Protein AF-A0A4Q7DKS9-F1 (afdb_monomer_lite)

Organism: NCBI:txid1696036

Sequence (204 aa):
MAIPAKQLPSCLEKRWSCYEFANQVLRLNLGAKAIEEWDRLWQITLQFLPDSHWAPEIIPYHYFLIANFLEKTALPYKFWSRLDIYNARVGDILIYQGIDYEPDPSKRPSTAAPESHIAFIDSILESNGQKIVLQVIDASSRVKGRCFDPSNKSNVPKKPGTVAYSFLTLNFLEKIGEQTIWKARFEQQYTKYLTVQVLRVTQF

Structure (mmCIF, N/CA/C/O backbone):
data_AF-A0A4Q7DKS9-F1
#
_entry.id   AF-A0A4Q7DKS9-F1
#
loop_
_atom_site.group_PDB
_atom_site.id
_atom_site.type_symbol
_atom_site.label_atom_id
_atom_site.label_alt_id
_atom_site.label_comp_id
_atom_site.label_asym_id
_atom_site.label_entity_id
_atom_site.label_seq_id
_atom_site.pdbx_PDB_ins_code
_atom_site.Cartn_x
_atom_site.Cartn_y
_atom_site.Cartn_z
_atom_site.occupancy
_atom_site.B_iso_or_equiv
_atom_site.auth_seq_id
_atom_site.auth_comp_id
_atom_site.auth_asym_id
_atom_site.auth_atom_id
_atom_site.pdbx_PDB_model_num
ATOM 1 N N . MET A 1 1 ? 0.003 -51.771 -18.263 1.00 34.97 1 MET A N 1
ATOM 2 C CA . MET A 1 1 ? 0.552 -50.819 -19.253 1.00 34.97 1 MET A CA 1
ATOM 3 C C . MET A 1 1 ? 0.317 -49.418 -18.719 1.00 34.97 1 MET A C 1
ATOM 5 O O . MET A 1 1 ? -0.832 -49.069 -18.483 1.00 34.97 1 MET A O 1
ATOM 9 N N . ALA A 1 2 ? 1.383 -48.679 -18.414 1.00 29.88 2 ALA A N 1
ATOM 10 C CA . ALA A 1 2 ? 1.287 -47.322 -17.886 1.00 29.88 2 ALA A CA 1
ATOM 11 C C . ALA A 1 2 ? 1.054 -46.336 -19.039 1.00 29.88 2 ALA A C 1
ATOM 13 O O . ALA A 1 2 ? 1.746 -46.395 -20.053 1.00 29.88 2 ALA A O 1
ATOM 14 N N . ILE A 1 3 ? 0.066 -45.456 -18.888 1.00 28.98 3 ILE A N 1
ATOM 15 C CA . ILE A 1 3 ? -0.187 -44.354 -19.822 1.00 28.98 3 ILE A CA 1
ATOM 16 C C . ILE A 1 3 ? 1.029 -43.414 -19.754 1.00 28.98 3 ILE A C 1
ATOM 18 O O . ILE A 1 3 ? 1.414 -43.036 -18.644 1.00 28.98 3 ILE A O 1
ATOM 22 N N . PRO A 1 4 ? 1.656 -43.033 -20.882 1.00 36.03 4 PRO A N 1
ATOM 23 C CA . PRO A 1 4 ? 2.798 -42.134 -20.843 1.00 36.03 4 PRO A CA 1
ATOM 24 C C . PRO A 1 4 ? 2.343 -40.778 -20.308 1.00 36.03 4 PRO A C 1
ATOM 26 O O . PRO A 1 4 ? 1.335 -40.222 -20.756 1.00 36.03 4 PRO A O 1
ATOM 29 N N . ALA A 1 5 ? 3.092 -40.250 -19.339 1.00 35.94 5 ALA A N 1
ATOM 30 C CA . ALA A 1 5 ? 2.932 -38.884 -18.880 1.00 35.94 5 ALA A CA 1
ATOM 31 C C . ALA A 1 5 ? 3.063 -37.967 -20.100 1.00 35.94 5 ALA A C 1
ATOM 33 O O . ALA A 1 5 ? 4.151 -37.813 -20.656 1.00 35.94 5 ALA A O 1
ATOM 34 N N . LYS A 1 6 ? 1.941 -37.392 -20.549 1.00 39.72 6 LYS A N 1
ATOM 35 C CA . LYS A 1 6 ? 1.960 -36.293 -21.510 1.00 39.72 6 LYS A CA 1
ATOM 36 C C . LYS A 1 6 ? 2.853 -35.217 -20.904 1.00 39.72 6 LYS A C 1
ATOM 38 O O . LYS A 1 6 ? 2.483 -34.617 -19.895 1.00 39.72 6 LYS A O 1
ATOM 43 N N . GLN A 1 7 ? 4.031 -35.018 -21.493 1.00 39.84 7 GLN A N 1
ATOM 44 C CA . GLN A 1 7 ? 4.853 -33.845 -21.240 1.00 39.84 7 GLN A CA 1
ATOM 45 C C . GLN A 1 7 ? 3.975 -32.633 -21.540 1.00 39.84 7 GLN A C 1
ATOM 47 O O . GLN A 1 7 ? 3.634 -32.359 -22.691 1.00 39.84 7 GLN A O 1
ATOM 52 N N . LEU A 1 8 ? 3.516 -31.977 -20.476 1.00 31.06 8 LEU A N 1
ATOM 53 C CA . LEU A 1 8 ? 2.840 -30.697 -20.581 1.00 31.06 8 LEU A CA 1
ATOM 54 C C . LEU A 1 8 ? 3.835 -29.704 -21.196 1.00 31.06 8 LEU A C 1
ATOM 56 O O . LEU A 1 8 ? 5.012 -29.733 -20.824 1.00 31.06 8 LEU A O 1
ATOM 60 N N . PRO A 1 9 ? 3.393 -28.857 -22.140 1.00 29.91 9 PRO A N 1
ATOM 61 C CA . PRO A 1 9 ? 4.273 -27.895 -22.773 1.00 29.91 9 PRO A CA 1
ATOM 62 C C . PRO A 1 9 ? 4.922 -27.017 -21.707 1.00 29.91 9 PRO A C 1
ATOM 64 O O . PRO A 1 9 ? 4.272 -26.599 -20.749 1.00 29.91 9 PRO A O 1
ATOM 67 N N . SER A 1 10 ? 6.207 -26.735 -21.902 1.00 38.47 10 SER A N 1
ATOM 68 C CA . SER A 1 10 ? 7.022 -25.824 -21.106 1.00 38.47 10 SER A CA 1
ATOM 69 C C . SER A 1 10 ? 6.577 -24.370 -21.297 1.00 38.47 10 SER A C 1
ATOM 71 O O . SER A 1 10 ? 7.382 -23.506 -21.653 1.00 38.47 10 SER A O 1
ATOM 73 N N . CYS A 1 11 ? 5.297 -24.069 -21.057 1.00 34.66 11 CYS A N 1
ATOM 74 C CA . CYS A 1 11 ? 4.888 -22.735 -20.650 1.00 34.66 11 CYS A CA 1
ATOM 75 C C . CYS A 1 11 ? 5.506 -22.515 -19.268 1.00 34.66 11 CYS A C 1
ATOM 77 O O . CYS A 1 11 ? 4.904 -22.765 -18.227 1.00 34.66 11 CYS A O 1
ATOM 79 N N . LEU A 1 12 ? 6.793 -22.180 -19.317 1.00 35.19 12 LEU A N 1
ATOM 80 C CA . LEU A 1 12 ? 7.647 -21.795 -18.221 1.00 35.19 12 LEU A CA 1
ATOM 81 C C . LEU A 1 12 ? 6.814 -21.014 -17.216 1.00 35.19 12 LEU A C 1
ATOM 83 O O . LEU A 1 12 ? 6.299 -19.938 -17.522 1.00 35.19 12 LEU A O 1
ATOM 87 N N . GLU A 1 13 ? 6.682 -21.611 -16.036 1.00 38.06 13 GLU A N 1
ATOM 88 C CA . GLU A 1 13 ? 6.296 -20.966 -14.796 1.00 38.06 13 GLU A CA 1
ATOM 89 C C . GLU A 1 13 ? 7.199 -19.741 -14.608 1.00 38.06 13 GLU A C 1
ATOM 91 O O . GLU A 1 13 ? 8.228 -19.796 -13.931 1.00 38.06 13 GLU A O 1
ATOM 96 N N . LYS A 1 14 ? 6.863 -18.614 -15.241 1.00 38.38 14 LYS A N 1
ATOM 97 C CA . LYS A 1 14 ? 7.438 -17.332 -14.863 1.00 38.38 14 LYS A CA 1
ATOM 98 C C . LYS A 1 14 ? 6.913 -17.079 -13.458 1.00 38.38 14 LYS A C 1
ATOM 100 O O . LYS A 1 14 ? 5.789 -16.629 -13.274 1.00 38.38 14 LYS A O 1
ATOM 105 N N . ARG A 1 15 ? 7.715 -17.443 -12.459 1.00 43.09 15 ARG A N 1
ATOM 106 C CA . ARG A 1 15 ? 7.514 -17.018 -11.078 1.00 43.09 15 ARG A CA 1
ATOM 107 C C . ARG A 1 15 ? 7.670 -15.510 -11.080 1.00 43.09 15 ARG A C 1
ATOM 109 O O . ARG A 1 15 ? 8.791 -15.018 -11.107 1.00 43.09 15 ARG A O 1
ATOM 116 N N . TRP A 1 16 ? 6.552 -14.802 -11.138 1.00 40.31 16 TRP A N 1
ATOM 117 C CA . TRP A 1 16 ? 6.570 -13.355 -11.027 1.00 40.31 16 TRP A CA 1
ATOM 118 C C . TRP A 1 16 ? 7.046 -13.015 -9.622 1.00 40.31 16 TRP A C 1
ATOM 120 O O . TRP A 1 16 ? 6.542 -13.548 -8.628 1.00 40.31 16 TRP A O 1
ATOM 130 N N . SER A 1 17 ? 8.042 -12.144 -9.538 1.00 50.34 17 SER A N 1
ATOM 131 C CA . SER A 1 17 ? 8.269 -11.389 -8.317 1.00 50.34 17 SER A CA 1
ATOM 132 C C . SER A 1 17 ? 6.985 -10.627 -7.986 1.00 50.34 17 SER A C 1
ATOM 134 O O . SER A 1 17 ? 6.192 -10.280 -8.864 1.00 50.34 17 SER A O 1
ATOM 136 N N . CYS A 1 18 ? 6.737 -10.358 -6.712 1.00 53.25 18 CYS A N 1
ATOM 137 C CA . CYS A 1 18 ? 5.468 -9.745 -6.348 1.00 53.25 18 CYS A CA 1
ATOM 138 C C . CYS A 1 18 ? 5.316 -8.293 -6.846 1.00 53.25 18 CYS A C 1
ATOM 140 O O . CYS A 1 18 ? 4.203 -7.784 -6.937 1.00 53.25 18 CYS A O 1
ATOM 142 N N . TYR A 1 19 ? 6.416 -7.664 -7.268 1.00 57.53 19 TYR A N 1
ATOM 143 C CA . TYR A 1 19 ? 6.390 -6.435 -8.058 1.00 57.53 19 TYR A CA 1
ATOM 144 C C . TYR A 1 19 ? 5.911 -6.631 -9.468 1.00 57.53 19 TYR A C 1
ATOM 1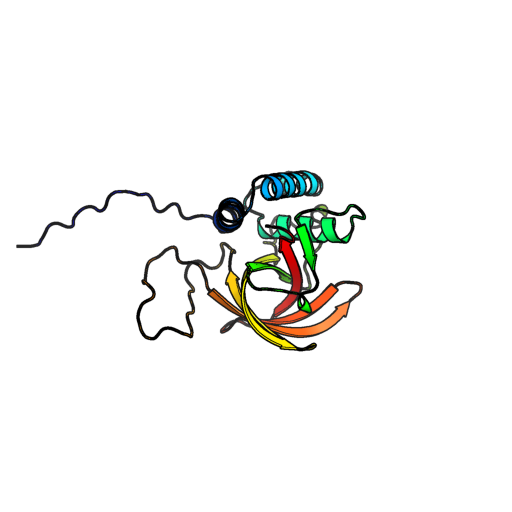46 O O . TYR A 1 19 ? 5.074 -5.862 -9.922 1.00 57.53 19 TYR A O 1
ATOM 154 N N . GLU A 1 20 ? 6.438 -7.635 -10.166 1.00 57.41 20 GLU A N 1
ATOM 155 C CA . GLU A 1 20 ? 5.940 -7.959 -11.493 1.00 57.41 20 GLU A CA 1
ATOM 156 C C . GLU A 1 20 ? 4.448 -8.260 -11.395 1.00 57.41 20 GLU A C 1
ATOM 158 O O . GLU A 1 20 ? 3.692 -7.757 -12.209 1.00 57.41 20 GLU A O 1
ATOM 163 N N . PHE A 1 21 ? 3.992 -8.942 -10.340 1.00 62.56 21 PHE A N 1
ATOM 164 C CA . PHE A 1 21 ? 2.564 -9.101 -10.081 1.00 62.56 21 PHE A CA 1
ATOM 165 C C . PHE A 1 21 ? 1.836 -7.763 -9.875 1.00 62.56 21 PHE A C 1
ATOM 167 O O . PHE A 1 21 ? 0.901 -7.479 -10.616 1.00 62.56 21 PHE A O 1
ATOM 174 N N . ALA A 1 22 ? 2.266 -6.917 -8.934 1.00 66.50 22 ALA A N 1
ATOM 175 C CA . ALA A 1 22 ? 1.600 -5.641 -8.664 1.00 66.50 22 ALA A CA 1
ATOM 176 C C . ALA A 1 22 ? 1.590 -4.703 -9.885 1.00 66.50 22 ALA A C 1
ATOM 178 O O . ALA A 1 22 ? 0.551 -4.166 -10.249 1.00 66.50 22 ALA A O 1
ATOM 179 N N . ASN A 1 23 ? 2.722 -4.560 -10.572 1.00 67.44 23 ASN A N 1
ATOM 180 C CA . ASN A 1 23 ? 2.858 -3.734 -11.769 1.00 67.44 23 ASN A CA 1
ATOM 181 C C . ASN A 1 23 ? 2.046 -4.300 -12.947 1.00 67.44 23 ASN A C 1
ATOM 183 O O . ASN A 1 23 ? 1.444 -3.534 -13.691 1.00 67.44 23 ASN A O 1
ATOM 187 N N . GLN A 1 24 ? 1.966 -5.626 -13.107 1.00 66.38 24 GLN A N 1
ATOM 188 C CA . GLN A 1 24 ? 1.088 -6.237 -14.112 1.00 66.38 24 GLN A CA 1
ATOM 189 C C . GLN A 1 24 ? -0.386 -6.014 -13.776 1.00 66.38 24 GLN A C 1
ATOM 191 O O . GLN A 1 24 ? -1.146 -5.634 -14.660 1.00 66.38 24 GLN A O 1
ATOM 196 N N . VAL A 1 25 ? -0.792 -6.175 -12.512 1.00 68.19 25 VAL A N 1
ATOM 197 C CA . VAL A 1 25 ? -2.160 -5.858 -12.071 1.00 68.19 25 VAL A CA 1
ATOM 198 C C . VAL A 1 25 ? -2.494 -4.405 -12.402 1.00 68.19 25 VAL A C 1
ATOM 200 O O . VAL A 1 25 ? -3.539 -4.151 -12.992 1.00 68.19 25 VAL A O 1
ATOM 203 N N . LEU A 1 26 ? -1.601 -3.457 -12.118 1.00 71.12 26 LEU A N 1
ATOM 204 C CA . LEU A 1 26 ? -1.816 -2.058 -12.488 1.00 71.12 26 LEU A CA 1
ATOM 205 C C . LEU A 1 26 ? -1.902 -1.874 -14.009 1.00 71.12 26 LEU A C 1
ATOM 207 O O . LEU A 1 26 ? -2.869 -1.309 -14.507 1.00 71.12 26 LEU A O 1
ATOM 211 N N . ARG A 1 27 ? -0.951 -2.402 -14.780 1.00 69.69 27 ARG A N 1
ATOM 212 C CA . ARG A 1 27 ? -0.920 -2.227 -16.243 1.00 69.69 27 ARG A CA 1
ATOM 213 C C . ARG A 1 27 ? -2.091 -2.882 -16.975 1.00 69.69 27 ARG A C 1
ATOM 215 O O . ARG A 1 27 ? -2.467 -2.396 -18.035 1.00 69.69 27 ARG A O 1
ATOM 222 N N . LEU A 1 28 ? -2.664 -3.956 -16.433 1.00 70.25 28 LEU A N 1
ATOM 223 C CA . LEU A 1 28 ? -3.834 -4.626 -17.008 1.00 70.25 28 LEU A CA 1
ATOM 224 C C . LEU A 1 28 ? -5.148 -3.893 -16.716 1.00 70.25 28 LEU A C 1
ATOM 226 O O . LEU A 1 28 ? -6.089 -4.021 -17.494 1.00 70.25 28 LEU A O 1
ATOM 230 N N . ASN A 1 29 ? -5.223 -3.157 -15.605 1.00 67.94 29 ASN A N 1
ATOM 231 C CA . ASN A 1 29 ? -6.468 -2.544 -15.132 1.00 67.94 29 ASN A CA 1
ATOM 232 C C . ASN A 1 29 ? -6.535 -1.026 -15.352 1.00 67.94 29 ASN A C 1
ATOM 234 O O . ASN A 1 29 ? -7.587 -0.429 -15.131 1.00 67.94 29 ASN A O 1
ATOM 238 N N . LEU A 1 30 ? -5.438 -0.389 -15.769 1.00 78.06 30 LEU A N 1
ATOM 239 C CA . LEU A 1 30 ? -5.351 1.062 -15.915 1.00 78.06 30 LEU A CA 1
ATOM 240 C C . LEU A 1 30 ? -5.349 1.519 -17.371 1.00 78.06 30 LEU A C 1
ATOM 242 O O . LEU A 1 30 ? -4.708 0.927 -18.237 1.00 78.06 30 LEU A O 1
ATOM 246 N N . GLY A 1 31 ? -6.016 2.647 -17.625 1.00 81.81 31 GLY A N 1
ATOM 247 C CA . GLY A 1 31 ? -5.900 3.361 -18.893 1.00 81.81 31 GLY A CA 1
ATOM 248 C C . GLY A 1 31 ? -4.497 3.945 -19.099 1.00 81.81 31 GLY A C 1
ATOM 249 O O . GLY A 1 31 ? -3.787 4.259 -18.141 1.00 81.81 31 GLY A O 1
ATOM 250 N N . ALA A 1 32 ? -4.111 4.159 -20.362 1.00 86.31 32 ALA A N 1
ATOM 251 C CA . ALA A 1 32 ? -2.760 4.595 -20.741 1.00 86.31 32 ALA A CA 1
ATOM 252 C C . ALA A 1 32 ? -2.264 5.835 -19.971 1.00 86.31 32 ALA A C 1
ATOM 254 O O . ALA A 1 32 ? -1.131 5.857 -19.505 1.00 86.31 32 ALA A O 1
ATOM 255 N N . LYS A 1 33 ? -3.132 6.830 -19.746 1.00 87.94 33 LYS A N 1
ATOM 256 C CA . LYS A 1 33 ? -2.770 8.061 -19.020 1.00 87.94 33 LYS A CA 1
ATOM 257 C C . LYS A 1 33 ? -2.468 7.833 -17.535 1.00 87.94 33 LYS A C 1
ATOM 259 O O . LYS A 1 33 ? -1.595 8.498 -16.987 1.00 87.94 33 LYS A O 1
ATOM 264 N N . ALA A 1 34 ? -3.168 6.903 -16.885 1.00 86.06 34 ALA A N 1
ATOM 265 C CA . ALA A 1 34 ? -2.902 6.554 -15.491 1.00 86.06 34 ALA A CA 1
ATOM 266 C C . ALA A 1 34 ? -1.580 5.781 -15.354 1.00 86.06 34 ALA A C 1
ATOM 268 O O . ALA A 1 34 ? -0.863 5.970 -14.371 1.00 86.06 34 ALA A O 1
ATOM 269 N N . ILE A 1 35 ? -1.233 4.968 -16.363 1.00 84.31 35 ILE A N 1
ATOM 270 C CA . ILE A 1 35 ? 0.066 4.285 -16.464 1.00 84.31 35 ILE A CA 1
ATOM 271 C C . ILE A 1 35 ? 1.194 5.293 -16.713 1.00 84.31 35 ILE A C 1
ATOM 273 O O . ILE A 1 35 ? 2.221 5.220 -16.051 1.00 84.31 35 ILE A O 1
ATOM 277 N N . GLU A 1 36 ? 1.012 6.258 -17.616 1.00 87.75 36 GLU A N 1
ATOM 278 C CA . GLU A 1 36 ? 1.997 7.323 -17.858 1.00 87.75 36 GLU A CA 1
ATOM 279 C C . GLU A 1 36 ? 2.257 8.157 -16.594 1.00 87.75 36 GLU A C 1
ATOM 281 O O . GLU A 1 36 ? 3.409 8.437 -16.257 1.00 87.75 36 GLU A O 1
ATOM 286 N N . GLU A 1 37 ? 1.200 8.531 -15.861 1.00 88.81 37 GLU A N 1
ATOM 287 C CA . GLU A 1 37 ? 1.339 9.240 -14.584 1.00 88.81 37 GLU A CA 1
ATOM 288 C C . GLU A 1 37 ? 2.034 8.367 -13.526 1.00 88.81 37 GLU A C 1
ATOM 290 O O . GLU A 1 37 ? 2.895 8.865 -12.800 1.00 88.81 37 GLU A O 1
ATOM 295 N N . TRP A 1 38 ? 1.730 7.065 -13.482 1.00 86.94 38 TRP A N 1
ATOM 296 C CA . TRP A 1 38 ? 2.395 6.099 -12.603 1.00 86.94 38 TRP A CA 1
ATOM 297 C C . TRP A 1 38 ? 3.895 5.969 -12.897 1.00 86.94 38 TRP A C 1
ATOM 299 O O . TRP A 1 38 ? 4.717 6.102 -11.990 1.00 86.94 38 TRP A O 1
ATOM 309 N N . ASP A 1 39 ? 4.269 5.777 -14.164 1.00 84.94 39 ASP A N 1
ATOM 310 C CA . ASP A 1 39 ? 5.668 5.666 -14.583 1.00 84.94 39 ASP A CA 1
ATOM 311 C C . ASP A 1 39 ? 6.427 6.973 -14.291 1.00 84.94 39 ASP A C 1
ATOM 313 O O . ASP A 1 39 ? 7.578 6.945 -13.852 1.00 84.94 39 ASP A O 1
ATOM 317 N N . ARG A 1 40 ? 5.775 8.135 -14.432 1.00 86.69 40 ARG A N 1
ATOM 318 C CA . ARG A 1 40 ? 6.352 9.428 -14.038 1.00 86.69 40 ARG A CA 1
ATOM 319 C C . ARG A 1 40 ? 6.563 9.541 -12.527 1.00 86.69 40 ARG A C 1
ATOM 321 O O . ARG A 1 40 ? 7.635 9.981 -12.112 1.00 86.69 40 ARG A O 1
ATOM 328 N N . LEU A 1 41 ? 5.571 9.175 -11.711 1.00 87.00 41 LEU A N 1
ATOM 329 C CA . LEU A 1 41 ? 5.694 9.155 -10.247 1.00 87.00 41 LEU A CA 1
ATOM 330 C C . LEU A 1 41 ? 6.859 8.263 -9.818 1.00 87.00 41 LEU A C 1
ATOM 332 O O . LEU A 1 41 ? 7.685 8.677 -9.005 1.00 87.00 41 LEU A O 1
ATOM 336 N N . TRP A 1 42 ? 6.979 7.090 -10.440 1.00 82.44 42 TRP A N 1
ATOM 337 C CA . TRP A 1 42 ? 8.091 6.177 -10.221 1.00 82.44 42 TRP A CA 1
ATOM 338 C C . TRP A 1 42 ? 9.440 6.853 -10.483 1.00 82.44 42 TRP A C 1
ATOM 340 O O . TRP A 1 42 ? 10.272 6.919 -9.578 1.00 82.44 42 TRP A O 1
ATOM 350 N N . GLN A 1 43 ? 9.631 7.432 -11.673 1.00 81.75 43 GLN A N 1
ATOM 351 C CA . GLN A 1 43 ? 10.878 8.112 -12.051 1.00 81.75 43 GLN A CA 1
ATOM 352 C C . GLN A 1 43 ? 11.237 9.264 -11.105 1.00 81.75 43 GLN A C 1
ATOM 354 O O . GLN A 1 43 ? 12.389 9.390 -10.696 1.00 81.75 43 GLN A O 1
ATOM 359 N N . ILE A 1 44 ? 10.254 10.074 -10.702 1.00 83.88 44 ILE A N 1
ATOM 360 C CA . ILE A 1 44 ? 10.468 11.161 -9.736 1.00 83.88 44 ILE A CA 1
ATOM 361 C C . ILE A 1 44 ? 10.945 10.606 -8.395 1.00 83.88 44 ILE A C 1
ATOM 363 O O . ILE A 1 44 ? 11.797 11.212 -7.754 1.00 83.88 44 ILE A O 1
ATOM 367 N N . THR A 1 45 ? 10.408 9.472 -7.947 1.00 80.94 45 THR A N 1
ATOM 368 C CA . THR A 1 45 ? 10.778 8.919 -6.641 1.00 80.94 45 THR A CA 1
ATOM 369 C C . THR A 1 45 ? 12.129 8.208 -6.618 1.00 80.94 45 THR A C 1
ATOM 371 O O . THR A 1 45 ? 12.752 8.160 -5.558 1.00 80.94 45 THR A O 1
ATOM 374 N N . LEU A 1 46 ? 12.631 7.739 -7.768 1.00 76.25 46 LEU A N 1
ATOM 375 C CA . LEU A 1 46 ? 13.955 7.113 -7.879 1.00 76.25 46 LEU A CA 1
ATOM 376 C C . LEU A 1 46 ? 15.092 8.053 -7.467 1.00 76.25 46 LEU A C 1
ATOM 378 O O . LEU A 1 46 ? 16.060 7.604 -6.864 1.00 76.25 46 LEU A O 1
ATOM 382 N N . GLN A 1 47 ? 14.959 9.361 -7.711 1.00 75.62 47 GLN A N 1
ATOM 383 C CA . GLN A 1 47 ? 15.999 10.334 -7.348 1.00 75.62 47 GLN A CA 1
ATOM 384 C C . GLN A 1 47 ? 16.237 10.438 -5.830 1.00 75.62 47 GLN A C 1
ATOM 386 O O . GLN A 1 47 ? 17.259 10.965 -5.402 1.00 75.62 47 GLN A O 1
ATOM 391 N N . PHE A 1 48 ? 15.289 9.968 -5.009 1.00 72.88 48 PHE A N 1
ATOM 392 C CA . PHE A 1 48 ? 15.427 9.948 -3.553 1.00 72.88 48 PHE A CA 1
ATOM 393 C C . PHE A 1 48 ? 16.149 8.694 -3.046 1.00 72.88 48 PHE A C 1
ATOM 395 O O . PHE A 1 48 ? 16.417 8.596 -1.852 1.00 72.88 48 PHE A O 1
ATOM 402 N N . LEU A 1 49 ? 16.450 7.730 -3.919 1.00 68.44 49 LEU A N 1
ATOM 403 C CA . LEU A 1 49 ? 17.107 6.478 -3.566 1.00 68.44 49 LEU A CA 1
ATOM 404 C C . LEU A 1 49 ? 18.614 6.549 -3.843 1.00 68.44 49 LEU A C 1
ATOM 406 O O . LEU A 1 49 ? 19.004 6.986 -4.924 1.00 68.44 49 LEU A O 1
ATOM 410 N N . PRO A 1 50 ? 19.472 6.043 -2.938 1.00 64.62 50 PRO A N 1
ATOM 411 C CA . PRO A 1 50 ? 20.854 5.722 -3.277 1.00 64.62 50 PRO A CA 1
ATOM 412 C C . PRO A 1 50 ? 20.889 4.706 -4.422 1.00 64.62 50 PRO A C 1
ATOM 414 O O . PRO A 1 50 ? 20.067 3.792 -4.428 1.00 64.62 50 PRO A O 1
ATOM 417 N N . ASP A 1 51 ? 21.865 4.789 -5.328 1.00 66.06 51 ASP A N 1
ATOM 418 C CA . ASP A 1 51 ? 21.986 3.891 -6.495 1.00 66.06 51 ASP A CA 1
ATOM 419 C C . ASP A 1 51 ? 21.942 2.397 -6.126 1.00 66.06 51 ASP A C 1
ATOM 421 O O . ASP A 1 51 ? 21.370 1.573 -6.837 1.00 66.06 51 ASP A O 1
ATOM 425 N N . SER A 1 52 ? 22.472 2.039 -4.951 1.00 58.22 52 SER A N 1
ATOM 426 C CA . SER A 1 52 ? 22.420 0.678 -4.397 1.00 58.22 52 SER A CA 1
ATOM 427 C C . SER A 1 52 ? 21.002 0.161 -4.117 1.00 58.22 52 SER A C 1
ATOM 429 O O . SER A 1 52 ? 20.815 -1.037 -3.917 1.00 58.22 52 SER A O 1
ATOM 431 N N . HIS A 1 53 ? 20.008 1.049 -4.107 1.00 56.94 53 HIS A N 1
ATOM 432 C CA . HIS A 1 53 ? 18.601 0.776 -3.834 1.00 56.94 53 HIS A CA 1
ATOM 433 C C . HIS A 1 53 ? 17.710 0.880 -5.080 1.00 56.94 53 HIS A C 1
ATOM 435 O O . HIS A 1 53 ? 16.498 0.690 -4.979 1.00 56.94 53 HIS A O 1
ATOM 441 N N . TRP A 1 54 ? 18.297 1.138 -6.254 1.00 60.75 54 TRP A N 1
ATOM 442 C CA . TRP A 1 54 ? 17.587 1.192 -7.539 1.00 60.75 54 TRP A CA 1
ATOM 443 C C . TRP A 1 54 ? 17.246 -0.202 -8.083 1.00 60.75 54 TRP A C 1
ATOM 445 O O . TRP A 1 54 ? 16.601 -0.324 -9.126 1.00 60.75 54 TRP A O 1
ATOM 455 N N . ALA A 1 55 ? 17.670 -1.267 -7.390 1.00 56.81 55 ALA A N 1
ATOM 456 C CA . ALA A 1 55 ? 17.307 -2.627 -7.747 1.00 56.81 55 ALA A CA 1
ATOM 457 C C . ALA A 1 55 ? 15.768 -2.769 -7.762 1.00 56.81 55 ALA A C 1
ATOM 459 O O . ALA A 1 55 ? 15.114 -2.410 -6.775 1.00 56.81 55 ALA A O 1
ATOM 460 N N . PRO A 1 56 ? 15.178 -3.367 -8.819 1.00 47.91 56 PRO A N 1
ATOM 461 C CA . PRO A 1 56 ? 13.738 -3.629 -8.923 1.00 47.91 56 PRO A CA 1
ATOM 462 C C . PRO A 1 56 ? 13.155 -4.455 -7.771 1.00 47.91 56 PRO A C 1
ATOM 464 O O . PRO A 1 56 ? 11.952 -4.656 -7.716 1.00 47.91 56 PRO A O 1
ATOM 467 N N . GLU A 1 57 ? 14.002 -4.974 -6.883 1.00 48.72 57 GLU A N 1
ATOM 468 C CA . GLU A 1 57 ? 13.699 -5.868 -5.772 1.00 48.72 57 GLU A CA 1
ATOM 469 C C . GLU A 1 57 ? 13.315 -5.115 -4.481 1.00 48.72 57 GLU A C 1
ATOM 471 O O . GLU A 1 57 ? 12.719 -5.710 -3.579 1.00 48.72 57 GLU A O 1
ATOM 476 N N . ILE A 1 58 ? 13.548 -3.794 -4.395 1.00 54.91 58 ILE A N 1
ATOM 477 C CA . ILE A 1 58 ? 13.164 -2.954 -3.238 1.00 54.91 58 ILE A CA 1
ATOM 478 C C . ILE A 1 58 ? 11.752 -2.378 -3.441 1.00 54.91 58 ILE A C 1
ATOM 480 O O . ILE A 1 58 ? 11.498 -1.177 -3.515 1.00 54.91 58 ILE A O 1
ATOM 484 N N . ILE A 1 59 ? 10.805 -3.293 -3.591 1.00 57.66 59 ILE A N 1
ATOM 485 C CA . ILE A 1 59 ? 9.506 -3.059 -4.229 1.00 57.66 59 ILE A CA 1
ATOM 486 C C . ILE A 1 59 ? 8.534 -2.276 -3.354 1.00 57.66 59 ILE A C 1
ATOM 488 O O . ILE A 1 59 ? 8.013 -1.261 -3.821 1.00 57.66 59 ILE A O 1
ATOM 492 N N . PRO A 1 60 ? 8.281 -2.677 -2.092 1.00 60.97 60 PRO A N 1
ATOM 493 C CA . PRO A 1 60 ? 7.297 -1.975 -1.273 1.00 60.97 60 PRO A CA 1
ATOM 494 C C . PRO A 1 60 ? 7.713 -0.535 -0.991 1.00 60.97 60 PRO A C 1
ATOM 496 O O . PRO A 1 60 ? 6.889 0.331 -0.700 1.00 60.97 60 PRO A O 1
ATOM 499 N N . TYR A 1 61 ? 9.013 -0.274 -1.108 1.00 70.12 61 TYR A N 1
ATOM 500 C CA . TYR A 1 61 ? 9.562 1.014 -0.784 1.00 70.12 61 TYR A CA 1
ATOM 501 C C . TYR A 1 61 ? 9.195 2.099 -1.793 1.00 70.12 61 TYR A C 1
ATOM 503 O O . TYR A 1 61 ? 8.888 3.216 -1.391 1.00 70.12 61 TYR A O 1
ATOM 511 N N . HIS A 1 62 ? 9.149 1.775 -3.082 1.00 74.50 62 HIS A N 1
ATOM 512 C CA . HIS A 1 62 ? 8.777 2.749 -4.104 1.00 74.50 62 HIS A CA 1
ATOM 513 C C . HIS A 1 62 ? 7.322 3.206 -3.952 1.00 74.50 62 HIS A C 1
ATOM 515 O O . HIS A 1 62 ? 7.041 4.396 -4.036 1.00 74.50 62 HIS A O 1
ATOM 521 N N . TYR A 1 63 ? 6.405 2.291 -3.627 1.00 79.38 63 TYR A N 1
ATOM 522 C CA . TYR A 1 63 ? 5.008 2.638 -3.341 1.00 79.38 63 TYR A CA 1
ATOM 523 C C . TYR A 1 63 ? 4.899 3.585 -2.142 1.00 79.38 63 TYR A C 1
ATOM 525 O O . TYR A 1 63 ? 4.138 4.547 -2.182 1.00 79.38 63 TYR A O 1
ATOM 533 N N . PHE A 1 64 ? 5.708 3.366 -1.103 1.00 79.56 64 PHE A N 1
ATOM 534 C CA . PHE A 1 64 ? 5.797 4.295 0.020 1.00 79.56 64 PHE A C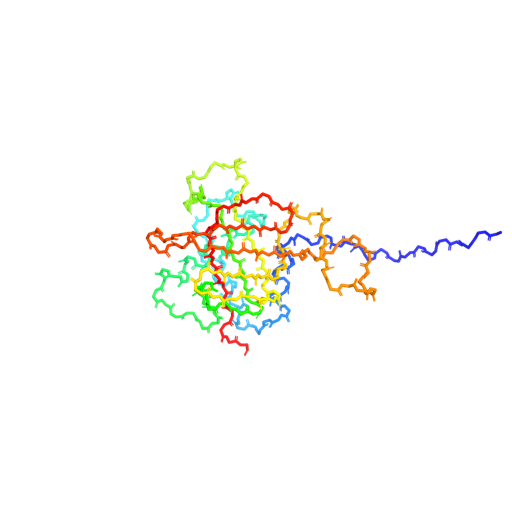A 1
ATOM 535 C C . PHE A 1 64 ? 6.363 5.664 -0.374 1.00 79.56 64 PHE A C 1
ATOM 537 O O . PHE A 1 64 ? 5.831 6.688 0.047 1.00 79.56 64 PHE A O 1
ATOM 544 N N . LEU A 1 65 ? 7.432 5.708 -1.174 1.00 79.88 65 LEU A N 1
ATOM 545 C CA . LEU A 1 65 ? 7.989 6.975 -1.649 1.00 79.88 65 LEU A CA 1
ATOM 546 C C . LEU A 1 65 ? 6.967 7.752 -2.475 1.00 79.88 65 LEU A C 1
ATOM 548 O O . LEU A 1 65 ? 6.827 8.956 -2.277 1.00 79.88 65 LEU A O 1
ATOM 552 N N . ILE A 1 66 ? 6.213 7.063 -3.335 1.00 85.31 66 ILE A N 1
ATOM 553 C CA . ILE A 1 66 ? 5.115 7.651 -4.105 1.00 85.31 66 ILE A CA 1
ATOM 554 C C . ILE A 1 66 ? 4.032 8.179 -3.162 1.00 85.31 66 ILE A C 1
ATOM 556 O O . ILE A 1 66 ? 3.628 9.329 -3.303 1.00 85.31 66 ILE A O 1
ATOM 560 N N . ALA A 1 67 ? 3.601 7.402 -2.166 1.00 85.62 67 ALA A N 1
ATOM 561 C CA . ALA A 1 67 ? 2.593 7.836 -1.199 1.00 85.62 67 ALA A CA 1
ATOM 562 C C . ALA A 1 67 ? 3.022 9.083 -0.412 1.00 85.62 67 ALA A C 1
ATOM 564 O O . ALA A 1 67 ? 2.257 10.042 -0.327 1.00 85.62 67 ALA A O 1
ATOM 565 N N . ASN A 1 68 ? 4.259 9.118 0.084 1.00 82.19 68 ASN A N 1
ATOM 566 C CA . ASN A 1 68 ? 4.802 10.291 0.772 1.00 82.19 68 ASN A CA 1
ATOM 567 C C . ASN A 1 68 ? 4.958 11.495 -0.156 1.00 82.19 68 ASN A C 1
ATOM 569 O O . ASN A 1 68 ? 4.749 12.633 0.258 1.00 82.19 68 ASN A O 1
ATOM 573 N N . PHE A 1 69 ? 5.380 11.266 -1.397 1.00 85.81 69 PHE A N 1
ATOM 574 C CA . PHE A 1 69 ? 5.528 12.331 -2.375 1.00 85.81 69 PHE A CA 1
ATOM 575 C C . PHE A 1 69 ? 4.165 12.944 -2.720 1.00 85.81 69 PHE A C 1
ATOM 577 O O . PHE A 1 69 ? 4.043 14.166 -2.719 1.00 85.81 69 PHE A O 1
ATOM 584 N N . LEU A 1 70 ? 3.139 12.114 -2.934 1.00 86.94 70 LEU A N 1
ATOM 585 C CA . LEU A 1 70 ? 1.756 12.545 -3.158 1.00 86.94 70 LEU A CA 1
ATOM 586 C C . LEU A 1 70 ? 1.165 13.288 -1.953 1.00 86.94 70 LEU A C 1
ATOM 588 O O . LEU A 1 70 ? 0.367 14.196 -2.138 1.00 86.94 70 LEU A O 1
ATOM 592 N N . GLU A 1 71 ? 1.552 12.923 -0.732 1.00 84.31 71 GLU A N 1
ATOM 593 C CA . GLU A 1 71 ? 1.136 13.621 0.489 1.00 84.31 71 GLU A CA 1
ATOM 594 C C . GLU A 1 71 ? 1.794 14.999 0.636 1.00 84.31 71 GLU A C 1
ATOM 596 O O . GLU A 1 71 ? 1.135 15.969 0.999 1.00 84.31 71 GLU A O 1
ATOM 601 N N . LYS A 1 72 ? 3.096 15.098 0.349 1.00 81.38 72 LYS A N 1
ATOM 602 C CA . LYS A 1 72 ? 3.882 16.326 0.557 1.00 81.38 72 LYS A CA 1
ATOM 603 C C . LYS A 1 72 ? 3.785 17.322 -0.593 1.00 81.38 72 LYS A C 1
ATOM 605 O O . LYS A 1 72 ? 4.166 18.481 -0.436 1.00 81.38 72 LYS A O 1
ATOM 610 N N . THR A 1 73 ? 3.359 16.875 -1.768 1.00 78.62 73 THR A N 1
ATOM 611 C CA . THR A 1 73 ? 3.281 17.727 -2.951 1.00 78.62 73 THR A CA 1
ATOM 612 C C . THR A 1 73 ? 1.973 18.509 -2.984 1.00 78.62 73 THR A C 1
ATOM 614 O O . THR A 1 73 ? 0.894 17.967 -2.783 1.00 78.62 73 THR A O 1
ATOM 617 N N . ALA A 1 74 ? 2.064 19.803 -3.291 1.00 66.56 74 ALA A N 1
ATOM 618 C CA . ALA A 1 74 ? 0.888 20.642 -3.524 1.00 66.56 74 ALA A CA 1
ATOM 619 C C . ALA A 1 74 ? 0.288 20.442 -4.930 1.00 66.56 74 ALA A C 1
ATOM 621 O O . ALA A 1 74 ? -0.768 20.993 -5.240 1.00 66.56 74 ALA A O 1
ATOM 622 N N . LEU A 1 75 ? 0.975 19.697 -5.806 1.00 71.69 75 LEU A N 1
ATOM 623 C CA . LEU A 1 75 ? 0.525 19.459 -7.171 1.00 71.69 75 LEU A CA 1
ATOM 624 C C . LEU A 1 75 ? -0.595 18.407 -7.185 1.00 71.69 75 LEU A C 1
ATOM 626 O O . LEU A 1 75 ? -0.376 17.292 -6.712 1.00 71.69 75 LEU A O 1
ATOM 630 N N . PRO A 1 76 ? -1.769 18.707 -7.766 1.00 70.25 76 PRO A N 1
ATOM 631 C CA . PRO A 1 76 ? -2.819 17.714 -7.920 1.00 70.25 76 PRO A CA 1
ATOM 632 C C . PRO A 1 76 ? -2.412 16.691 -8.989 1.00 70.25 76 PRO A C 1
ATOM 634 O O . PRO A 1 76 ? -2.258 17.032 -10.163 1.00 70.25 76 PRO A O 1
ATOM 637 N N . TYR A 1 77 ? -2.256 15.433 -8.580 1.00 81.75 77 TYR A N 1
ATOM 638 C CA . TYR A 1 77 ? -2.119 14.296 -9.491 1.00 81.75 77 TYR A CA 1
ATOM 639 C C . TYR A 1 77 ? -3.506 13.840 -9.931 1.00 81.75 77 TYR A C 1
ATOM 641 O O . TYR A 1 77 ? -4.441 13.782 -9.128 1.00 81.75 77 TYR A O 1
ATOM 649 N N . LYS A 1 78 ? -3.674 13.596 -11.233 1.00 85.44 78 LYS A N 1
ATOM 650 C CA . LYS A 1 78 ? -5.007 13.424 -11.815 1.00 85.44 78 LYS A CA 1
ATOM 651 C C . LYS A 1 78 ? -5.584 12.048 -11.509 1.00 85.44 78 LYS A C 1
ATOM 653 O O . LYS A 1 78 ? -6.793 11.937 -11.308 1.00 85.44 78 LYS A O 1
ATOM 658 N N . PHE A 1 79 ? -4.734 11.029 -11.504 1.00 87.81 79 PHE A N 1
ATOM 659 C CA . PHE A 1 79 ? -5.136 9.633 -11.407 1.00 87.81 79 PHE A CA 1
ATOM 660 C C . PHE A 1 79 ? -4.769 9.008 -10.073 1.00 87.81 79 PHE A C 1
ATOM 662 O O . PHE A 1 79 ? -5.369 8.000 -9.728 1.00 87.81 79 PHE A O 1
ATOM 669 N N . TRP A 1 80 ? -3.832 9.579 -9.318 1.00 89.38 80 TRP A N 1
ATOM 670 C CA . TRP A 1 80 ? -3.333 8.972 -8.087 1.00 89.38 80 TRP A CA 1
ATOM 671 C C . TRP A 1 80 ? -3.512 9.872 -6.873 1.00 89.38 80 TRP A C 1
ATOM 673 O O . TRP A 1 80 ? -3.209 11.063 -6.910 1.00 89.38 80 TRP A O 1
ATOM 683 N N . SER A 1 81 ? -3.956 9.282 -5.764 1.00 88.88 81 SER A N 1
ATOM 684 C CA . SER A 1 81 ? -4.004 9.960 -4.472 1.00 88.88 81 SER A CA 1
ATOM 685 C C . SER A 1 81 ? -3.545 9.064 -3.329 1.00 88.88 81 SER A C 1
ATOM 687 O O . SER A 1 81 ? -3.734 7.843 -3.340 1.00 88.88 81 SER A O 1
ATOM 689 N N . ARG A 1 82 ? -2.950 9.703 -2.316 1.00 90.12 82 ARG A N 1
ATOM 690 C CA . ARG A 1 82 ? -2.727 9.109 -0.999 1.00 90.12 82 ARG A CA 1
ATOM 691 C C . ARG A 1 82 ? -3.960 9.359 -0.139 1.00 90.12 82 ARG A C 1
ATOM 693 O O . ARG A 1 82 ? -4.450 10.484 -0.069 1.00 90.12 82 ARG A O 1
ATOM 700 N N . LEU A 1 83 ? -4.446 8.316 0.524 1.00 87.94 83 LEU A N 1
ATOM 701 C CA . LEU A 1 83 ? -5.622 8.364 1.385 1.00 87.94 83 LEU A CA 1
ATOM 702 C C . LEU A 1 83 ? -5.313 7.834 2.784 1.00 87.94 83 LEU A C 1
ATOM 704 O O . LEU A 1 83 ? -4.408 7.020 2.991 1.00 87.94 83 LEU A O 1
ATOM 708 N N . ASP A 1 84 ? -6.124 8.287 3.736 1.00 86.19 84 ASP A N 1
ATOM 709 C CA . ASP A 1 84 ? -6.236 7.651 5.042 1.00 86.19 84 ASP A CA 1
ATOM 710 C C . ASP A 1 84 ? -6.945 6.287 4.911 1.00 86.19 84 ASP A C 1
ATOM 712 O O . ASP A 1 84 ? -7.872 6.136 4.109 1.00 86.19 84 ASP A O 1
ATOM 716 N N . ILE A 1 85 ? -6.524 5.303 5.710 1.00 89.12 85 ILE A N 1
ATOM 717 C CA . ILE A 1 85 ? -7.057 3.934 5.710 1.00 89.12 85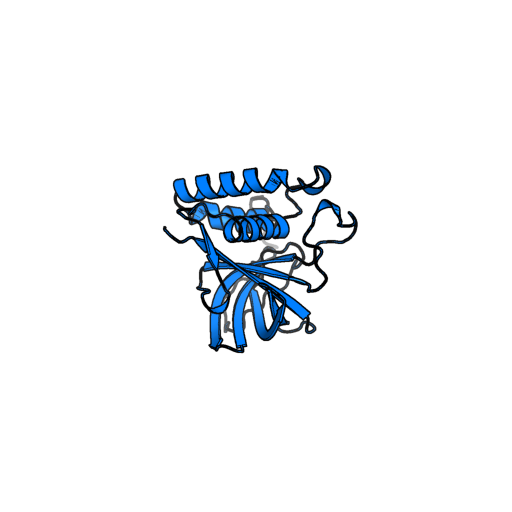 ILE A CA 1
ATOM 718 C C . ILE A 1 85 ? -8.564 3.862 5.995 1.00 89.12 85 ILE A C 1
ATOM 720 O O . ILE A 1 85 ? -9.234 2.974 5.471 1.00 89.12 85 ILE A O 1
ATOM 724 N N . TYR A 1 86 ? -9.141 4.820 6.728 1.00 88.94 86 TYR A N 1
ATOM 725 C CA . TYR A 1 86 ? -10.594 4.891 6.931 1.00 88.94 86 TYR A CA 1
ATOM 726 C C . TYR A 1 86 ? -11.364 5.157 5.632 1.00 88.94 86 TYR A C 1
ATOM 728 O O . TYR A 1 86 ? -12.543 4.826 5.533 1.00 88.94 86 TYR A O 1
ATOM 736 N N . ASN A 1 87 ? -10.705 5.734 4.624 1.00 90.38 87 ASN A N 1
ATOM 737 C CA . ASN A 1 87 ? -11.290 6.018 3.317 1.00 90.38 87 ASN A CA 1
ATOM 738 C C . ASN A 1 87 ? -10.994 4.932 2.280 1.00 90.38 87 ASN A C 1
ATOM 740 O O . ASN A 1 87 ? -11.330 5.136 1.110 1.00 90.38 87 ASN A O 1
ATOM 744 N N . ALA A 1 88 ? -10.356 3.824 2.670 1.00 91.50 88 ALA A N 1
ATOM 745 C CA . ALA A 1 88 ? -9.969 2.742 1.774 1.00 91.50 88 ALA A CA 1
ATOM 746 C C . ALA A 1 88 ? -11.173 2.067 1.096 1.00 91.50 88 ALA A C 1
ATOM 748 O O . ALA A 1 88 ? -12.295 2.076 1.603 1.00 91.50 88 ALA A O 1
ATOM 749 N N . ARG A 1 89 ? -10.937 1.483 -0.079 1.00 91.69 89 ARG A N 1
ATOM 750 C CA . ARG A 1 89 ? -11.906 0.743 -0.894 1.00 91.69 89 ARG A CA 1
ATOM 751 C C . ARG A 1 89 ? -11.252 -0.511 -1.461 1.00 91.69 89 ARG A C 1
ATOM 753 O O . ARG A 1 89 ? -10.030 -0.622 -1.530 1.00 91.69 89 ARG A O 1
ATOM 760 N N . VAL A 1 90 ? -12.097 -1.440 -1.893 1.00 88.25 90 VAL A N 1
ATOM 761 C CA . VAL A 1 90 ? -11.670 -2.600 -2.681 1.00 88.25 90 VAL A CA 1
ATOM 762 C C . VAL A 1 90 ? -10.929 -2.129 -3.935 1.00 88.25 90 VAL A C 1
ATOM 764 O O . VAL A 1 90 ? -11.367 -1.189 -4.597 1.00 88.25 90 VAL A O 1
ATOM 767 N N . GLY A 1 91 ? -9.806 -2.776 -4.237 1.00 83.12 91 GLY A N 1
ATOM 768 C CA . GLY A 1 91 ? -8.902 -2.451 -5.340 1.00 83.12 91 GLY A CA 1
ATOM 769 C C . GLY A 1 91 ? -7.791 -1.460 -4.985 1.00 83.12 91 GLY A C 1
ATOM 770 O O . GLY A 1 91 ? -6.824 -1.358 -5.740 1.00 83.12 91 GLY A O 1
ATOM 771 N N . ASP A 1 92 ? -7.877 -0.764 -3.847 1.00 89.69 92 ASP A N 1
ATOM 772 C CA . ASP A 1 92 ? -6.799 0.125 -3.413 1.00 89.69 92 ASP A CA 1
ATOM 773 C C . ASP A 1 92 ? -5.530 -0.655 -3.044 1.00 89.69 92 ASP A C 1
ATOM 775 O O . ASP A 1 92 ? -5.571 -1.818 -2.624 1.00 89.69 92 ASP A O 1
ATOM 779 N N . ILE A 1 93 ? -4.391 0.030 -3.131 1.00 88.62 93 ILE A N 1
ATOM 780 C CA . ILE A 1 93 ? -3.100 -0.498 -2.702 1.00 88.62 93 ILE A CA 1
ATOM 781 C C . ILE A 1 93 ? -2.875 -0.099 -1.249 1.00 88.62 93 ILE A C 1
ATOM 783 O O . ILE A 1 93 ? -2.746 1.081 -0.917 1.00 88.62 93 ILE A O 1
ATOM 787 N N . LEU A 1 94 ? -2.796 -1.099 -0.384 1.00 90.12 94 LEU A N 1
ATOM 788 C CA . LEU A 1 94 ? -2.407 -0.967 1.005 1.00 90.12 94 LEU A CA 1
ATOM 789 C C . LEU A 1 94 ? -0.885 -1.026 1.119 1.00 90.12 94 LEU A C 1
ATOM 791 O O . LEU A 1 94 ? -0.264 -2.009 0.720 1.00 90.12 94 LEU A O 1
ATOM 795 N N . ILE A 1 95 ? -0.291 -0.006 1.723 1.00 87.81 95 ILE A N 1
ATOM 796 C CA . ILE A 1 95 ? 1.126 0.035 2.080 1.00 87.81 95 ILE A CA 1
ATOM 797 C C . ILE A 1 95 ? 1.203 -0.016 3.601 1.00 87.81 95 ILE A C 1
ATOM 799 O O . ILE A 1 95 ? 0.544 0.772 4.277 1.00 87.81 95 ILE A O 1
ATOM 803 N N . TYR A 1 96 ? 2.007 -0.917 4.155 1.00 85.88 96 TYR A N 1
ATOM 804 C CA . TYR A 1 96 ? 2.216 -0.989 5.600 1.00 85.88 96 TYR A CA 1
ATOM 805 C C . TYR A 1 96 ? 3.687 -1.147 5.953 1.00 85.88 96 TYR A C 1
ATOM 807 O O . TYR A 1 96 ? 4.447 -1.776 5.213 1.00 85.88 96 TYR A O 1
ATOM 815 N N . GLN A 1 97 ? 4.089 -0.550 7.075 1.00 83.69 97 GLN A N 1
ATOM 816 C CA . GLN A 1 97 ? 5.479 -0.503 7.527 1.00 83.69 97 GLN A CA 1
ATOM 817 C C . GLN A 1 97 ? 5.586 -0.787 9.017 1.00 83.69 97 GLN A C 1
ATOM 819 O O . GLN A 1 97 ? 4.703 -0.383 9.767 1.00 83.69 97 GLN A O 1
ATOM 824 N N . GLY A 1 98 ? 6.658 -1.452 9.449 1.00 83.31 98 GLY A N 1
ATOM 825 C CA . GLY A 1 98 ? 7.005 -1.551 10.869 1.00 83.31 98 GLY A CA 1
ATOM 826 C C . GLY A 1 98 ? 7.176 -0.173 11.519 1.00 83.31 98 GLY A C 1
ATOM 827 O O . GLY A 1 98 ? 7.537 0.793 10.851 1.00 83.31 98 GLY A O 1
ATOM 828 N N . ILE A 1 99 ? 6.907 -0.069 12.822 1.00 78.81 99 ILE A N 1
ATOM 829 C CA . ILE A 1 99 ? 7.025 1.196 13.570 1.00 78.81 99 ILE A CA 1
ATOM 830 C C . ILE A 1 99 ? 8.461 1.747 13.608 1.00 78.81 99 ILE A C 1
ATOM 832 O O . ILE A 1 99 ? 8.648 2.957 13.547 1.00 78.81 99 ILE A O 1
ATOM 836 N N . ASP A 1 100 ? 9.466 0.870 13.621 1.00 73.06 100 ASP A N 1
ATOM 837 C CA . ASP A 1 100 ? 10.890 1.238 13.665 1.00 73.06 100 ASP A CA 1
ATOM 838 C C . ASP A 1 100 ? 11.480 1.504 12.267 1.00 73.06 100 ASP A C 1
ATOM 840 O O . ASP A 1 100 ? 12.693 1.477 12.047 1.00 73.06 100 ASP A O 1
ATOM 844 N N . TYR A 1 101 ? 10.617 1.715 11.275 1.00 71.06 101 TYR A N 1
ATOM 845 C CA . TYR A 1 101 ? 11.028 1.911 9.899 1.00 71.06 101 TYR A CA 1
ATOM 846 C C . TYR A 1 101 ? 11.639 3.301 9.687 1.00 71.06 101 TYR A C 1
ATOM 848 O O . TYR A 1 101 ? 10.945 4.312 9.736 1.00 71.06 101 TYR A O 1
ATOM 856 N N . GLU A 1 102 ? 12.938 3.349 9.380 1.00 72.31 102 GLU A N 1
ATOM 857 C CA . GLU A 1 102 ? 13.659 4.586 9.051 1.00 72.31 102 GLU A CA 1
ATOM 858 C C . GLU A 1 102 ? 13.159 5.162 7.712 1.00 72.31 102 GLU A C 1
ATOM 860 O O . GLU A 1 102 ? 13.401 4.544 6.676 1.00 72.31 102 GLU A O 1
ATOM 865 N N . PRO A 1 103 ? 12.459 6.309 7.658 1.00 65.19 103 PRO A N 1
ATOM 866 C CA . PRO A 1 103 ? 11.919 6.845 6.407 1.00 65.19 103 PRO A CA 1
ATOM 867 C C . PRO A 1 103 ? 12.997 7.331 5.425 1.00 65.19 103 PRO A C 1
ATOM 869 O O . PRO A 1 103 ? 12.745 7.305 4.216 1.00 65.19 103 PRO A O 1
ATOM 872 N N . ASP A 1 104 ? 14.170 7.746 5.916 1.00 69.56 104 ASP A N 1
ATOM 873 C CA . ASP A 1 104 ? 15.281 8.252 5.111 1.00 69.56 104 ASP A CA 1
ATOM 874 C C . ASP A 1 104 ? 16.115 7.093 4.531 1.00 69.56 104 ASP A C 1
ATOM 876 O O . ASP A 1 104 ? 16.807 6.387 5.271 1.00 69.56 104 ASP A O 1
ATOM 880 N N . PRO A 1 105 ? 16.100 6.881 3.204 1.00 62.91 105 PRO A N 1
ATOM 881 C CA . PRO A 1 105 ? 16.849 5.787 2.594 1.00 62.91 105 PRO A CA 1
ATOM 882 C C . PRO A 1 105 ? 18.356 5.885 2.815 1.00 62.91 105 PRO A C 1
ATOM 884 O O . PRO A 1 105 ? 19.021 4.855 2.887 1.00 62.91 105 PRO A O 1
ATOM 887 N N . SER A 1 106 ? 18.902 7.099 2.932 1.00 67.12 106 SER A N 1
ATOM 888 C CA . SER A 1 106 ? 20.342 7.302 3.121 1.00 67.12 106 SER A CA 1
ATOM 889 C C . SER A 1 106 ? 20.829 6.834 4.494 1.00 67.12 106 SER A C 1
ATOM 891 O O . SER A 1 106 ? 22.008 6.528 4.661 1.00 67.12 106 SER A O 1
ATOM 893 N N . LYS A 1 107 ? 19.918 6.739 5.469 1.00 71.62 107 LYS A N 1
ATOM 894 C CA . LYS A 1 107 ? 20.204 6.323 6.847 1.00 71.62 107 LYS A CA 1
ATOM 895 C C . LYS A 1 107 ? 19.987 4.833 7.083 1.00 71.62 107 LYS A C 1
ATOM 897 O O . LYS A 1 107 ? 20.242 4.345 8.183 1.00 71.62 107 LYS A O 1
ATOM 902 N N . ARG A 1 108 ? 19.525 4.088 6.075 1.00 65.12 108 ARG A N 1
ATOM 903 C CA . ARG A 1 108 ? 19.264 2.658 6.231 1.00 65.12 108 ARG A CA 1
ATOM 904 C C . ARG A 1 108 ? 20.528 1.821 6.069 1.00 65.12 108 ARG A C 1
ATOM 906 O O . ARG A 1 108 ? 21.267 2.001 5.102 1.00 65.12 108 ARG A O 1
ATOM 913 N N . PRO A 1 109 ? 20.743 0.831 6.948 1.00 62.22 109 PRO A N 1
ATOM 914 C CA . PRO A 1 109 ? 21.763 -0.176 6.715 1.00 62.22 109 PRO A CA 1
ATOM 915 C C . PRO A 1 109 ? 21.352 -1.065 5.533 1.00 62.22 109 PRO A C 1
ATOM 917 O O . PRO A 1 109 ? 20.232 -1.573 5.484 1.00 62.22 109 PRO A O 1
ATOM 920 N 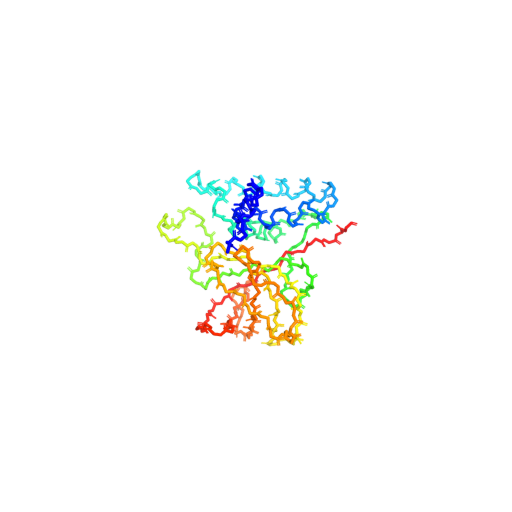N . SER A 1 110 ? 22.283 -1.307 4.606 1.00 57.50 110 SER A N 1
ATOM 921 C CA . SER A 1 110 ? 22.074 -2.117 3.391 1.00 57.50 110 SER A CA 1
ATOM 922 C C . SER A 1 110 ? 21.652 -3.569 3.659 1.00 57.50 110 SER A C 1
ATOM 924 O O . SER A 1 110 ? 21.173 -4.255 2.760 1.00 57.50 110 SER A O 1
ATOM 926 N N . THR A 1 111 ? 21.831 -4.051 4.890 1.00 52.00 111 THR A N 1
ATOM 927 C CA . THR A 1 111 ? 21.535 -5.422 5.322 1.00 52.00 111 THR A CA 1
ATOM 928 C C . THR A 1 111 ? 20.160 -5.584 5.972 1.00 52.00 111 THR A C 1
ATOM 930 O O . THR A 1 111 ? 19.700 -6.717 6.133 1.00 52.00 111 THR A O 1
ATOM 933 N N . ALA A 1 112 ? 19.479 -4.494 6.342 1.00 52.00 112 ALA A N 1
ATOM 934 C CA . ALA A 1 112 ? 18.142 -4.570 6.918 1.00 52.00 112 ALA A CA 1
ATOM 935 C C . ALA A 1 112 ? 17.110 -4.685 5.798 1.00 52.00 112 ALA A C 1
ATOM 937 O O . ALA A 1 112 ? 16.853 -3.743 5.049 1.00 52.00 112 ALA A O 1
ATOM 938 N N . ALA A 1 113 ? 16.499 -5.861 5.682 1.00 53.75 113 ALA A N 1
ATOM 939 C CA . ALA A 1 113 ? 15.429 -6.055 4.727 1.00 53.75 113 ALA A CA 1
ATOM 940 C C . ALA A 1 113 ? 14.233 -5.183 5.160 1.00 53.75 113 ALA A C 1
ATOM 942 O O . ALA A 1 113 ? 13.745 -5.373 6.276 1.00 53.75 113 ALA A O 1
ATOM 943 N N . PRO A 1 114 ? 13.754 -4.246 4.322 1.00 58.28 114 PRO A N 1
ATOM 944 C CA . PRO A 1 114 ? 12.794 -3.239 4.752 1.00 58.28 114 PRO A CA 1
ATOM 945 C C . PRO A 1 114 ? 11.540 -3.907 5.316 1.00 58.28 114 PRO A C 1
ATOM 947 O O . PRO A 1 114 ? 10.978 -4.805 4.686 1.00 58.28 114 PRO A O 1
ATOM 950 N N . GLU A 1 115 ? 11.094 -3.468 6.493 1.00 68.00 115 GLU A N 1
ATOM 951 C CA . GLU A 1 115 ? 9.810 -3.883 7.074 1.00 68.00 115 GLU A CA 1
ATOM 952 C C . GLU A 1 115 ? 8.630 -3.157 6.413 1.00 68.00 115 GLU A C 1
ATOM 954 O O . GLU A 1 115 ? 7.625 -2.885 7.060 1.00 68.00 115 GLU A O 1
ATOM 959 N N . SER A 1 116 ? 8.750 -2.813 5.129 1.00 71.81 116 SER A N 1
ATOM 960 C CA . SER A 1 116 ? 7.666 -2.258 4.329 1.00 71.81 116 SER A CA 1
ATOM 961 C C . SER A 1 116 ? 7.121 -3.315 3.382 1.00 71.81 116 SER A C 1
ATOM 963 O O . SER A 1 116 ? 7.859 -4.136 2.837 1.00 71.81 116 SER A O 1
ATOM 965 N N . HIS A 1 117 ? 5.808 -3.307 3.201 1.00 77.50 117 HIS A N 1
ATOM 966 C CA . HIS A 1 117 ? 5.081 -4.285 2.406 1.00 77.50 117 HIS A CA 1
ATOM 967 C C . HIS A 1 117 ? 3.920 -3.614 1.674 1.00 77.50 117 HIS A C 1
ATOM 969 O O . HIS A 1 117 ? 3.426 -2.565 2.094 1.00 77.50 117 HIS A O 1
ATOM 975 N N . ILE A 1 118 ? 3.499 -4.241 0.576 1.00 79.56 118 ILE A N 1
ATOM 976 C CA . ILE A 1 118 ? 2.331 -3.827 -0.193 1.00 79.56 118 ILE A CA 1
ATOM 977 C C . ILE A 1 118 ? 1.357 -4.986 -0.344 1.00 79.56 118 ILE A C 1
ATOM 979 O O . ILE A 1 118 ? 1.757 -6.143 -0.488 1.00 79.56 118 ILE A O 1
ATOM 983 N N . ALA A 1 119 ? 0.077 -4.654 -0.350 1.00 83.88 119 ALA A N 1
ATOM 984 C CA . ALA A 1 119 ? -0.995 -5.579 -0.648 1.00 83.88 119 ALA A CA 1
ATOM 985 C C . ALA A 1 119 ? -2.117 -4.856 -1.399 1.00 83.88 119 ALA A C 1
ATOM 987 O O . ALA A 1 119 ? -2.251 -3.640 -1.292 1.00 83.88 119 ALA A O 1
ATOM 988 N N . PHE A 1 120 ? -2.942 -5.592 -2.135 1.00 84.44 120 PHE A N 1
ATOM 989 C CA . PHE A 1 120 ? -4.183 -5.047 -2.692 1.00 84.44 120 PHE A CA 1
ATOM 990 C C . PHE A 1 120 ? -5.346 -5.375 -1.760 1.00 84.44 120 PHE A C 1
ATOM 992 O O . PHE A 1 120 ? -5.432 -6.496 -1.254 1.00 84.44 120 PHE A O 1
ATOM 999 N N . ILE A 1 121 ? -6.234 -4.412 -1.521 1.00 88.75 121 ILE A N 1
ATOM 1000 C CA . ILE A 1 121 ? -7.443 -4.634 -0.727 1.00 88.75 121 ILE A CA 1
ATOM 1001 C C . ILE A 1 121 ? -8.444 -5.393 -1.589 1.00 88.75 121 ILE A C 1
ATOM 1003 O O . ILE A 1 121 ? -8.998 -4.847 -2.538 1.00 88.75 121 ILE A O 1
ATOM 1007 N N . ASP A 1 122 ? -8.686 -6.649 -1.242 1.00 85.12 122 ASP A N 1
ATOM 1008 C CA . ASP A 1 122 ? -9.657 -7.498 -1.928 1.00 85.12 122 ASP A CA 1
ATOM 1009 C C . ASP A 1 122 ? -11.056 -7.326 -1.327 1.00 85.12 122 ASP A C 1
ATOM 1011 O O . ASP A 1 122 ? -12.052 -7.256 -2.040 1.00 85.12 122 ASP A O 1
ATOM 1015 N N . SER A 1 123 ? -11.145 -7.194 -0.001 1.00 86.31 123 SER A N 1
ATOM 1016 C CA . SER A 1 123 ? -12.407 -6.944 0.701 1.00 86.31 123 SER A CA 1
ATOM 1017 C C . SER A 1 123 ? -12.200 -6.192 2.015 1.00 86.31 123 SER A C 1
ATOM 1019 O O . SER A 1 123 ? -11.199 -6.378 2.709 1.00 86.31 123 SER A O 1
ATOM 1021 N N . ILE A 1 124 ? -13.180 -5.360 2.377 1.00 90.56 124 ILE A N 1
ATOM 1022 C CA . ILE A 1 124 ? -13.265 -4.679 3.676 1.00 90.56 124 ILE A CA 1
ATOM 1023 C C . ILE A 1 124 ? -14.411 -5.330 4.448 1.00 90.56 124 ILE A C 1
ATOM 1025 O O . ILE A 1 124 ? -15.573 -5.172 4.085 1.00 90.56 124 ILE A O 1
ATOM 1029 N N . LEU A 1 125 ? -14.075 -6.099 5.480 1.00 89.25 125 LEU A N 1
ATOM 1030 C CA . LEU A 1 125 ? -15.023 -6.926 6.234 1.00 89.25 125 LEU A CA 1
ATOM 1031 C C . LEU A 1 125 ? -15.629 -6.162 7.412 1.00 89.25 125 LEU A C 1
ATOM 1033 O O . LEU A 1 125 ? -16.776 -6.380 7.784 1.00 89.25 125 LEU A O 1
ATOM 1037 N N . GLU A 1 126 ? -14.844 -5.261 7.996 1.00 91.19 126 GLU A N 1
ATOM 1038 C CA . GLU A 1 126 ? -15.254 -4.394 9.093 1.00 91.19 126 GLU A CA 1
ATOM 1039 C C . GLU A 1 126 ? -14.470 -3.087 8.986 1.00 91.19 126 GLU A C 1
ATOM 1041 O O . GLU A 1 126 ? -13.265 -3.104 8.737 1.00 91.19 126 GLU A O 1
ATOM 1046 N N . SER A 1 127 ? -15.140 -1.954 9.176 1.00 90.81 127 SER A N 1
ATOM 1047 C CA . SER A 1 127 ? -14.484 -0.655 9.303 1.00 90.81 127 SER A CA 1
ATOM 1048 C C . SER A 1 127 ? -15.289 0.211 10.258 1.00 90.81 127 SER A C 1
ATOM 1050 O O . SER A 1 127 ? -16.425 0.594 9.981 1.00 90.81 127 SER A O 1
ATOM 1052 N N . ASN A 1 128 ? -14.704 0.479 11.415 1.00 86.12 128 ASN A N 1
ATOM 1053 C CA . ASN A 1 128 ? -15.167 1.472 12.366 1.00 86.12 128 ASN A CA 1
ATOM 1054 C C . ASN A 1 128 ? -13.963 2.330 12.784 1.00 86.12 128 ASN A C 1
ATOM 1056 O O . ASN A 1 128 ? -12.814 1.956 12.553 1.00 86.12 128 ASN A O 1
ATOM 1060 N N . GLY A 1 129 ? -14.204 3.492 13.394 1.00 82.50 129 GLY A N 1
ATOM 1061 C CA . GLY A 1 129 ? -13.143 4.458 13.715 1.00 82.50 129 GLY A CA 1
ATOM 1062 C C . GLY A 1 129 ? -12.021 3.953 14.639 1.00 82.50 129 GLY A C 1
ATOM 1063 O O . GLY A 1 129 ? -11.100 4.710 14.912 1.00 82.50 129 GLY A O 1
ATOM 1064 N N . GLN A 1 130 ? -12.088 2.716 15.146 1.00 89.38 130 GLN A N 1
ATOM 1065 C CA . GLN A 1 130 ? -11.050 2.102 15.979 1.00 89.38 130 GLN A CA 1
ATOM 1066 C C . GLN A 1 130 ? -10.527 0.766 15.437 1.00 89.38 130 GLN A C 1
ATOM 1068 O O . GLN A 1 130 ? -9.487 0.290 15.895 1.00 89.38 130 GLN A O 1
ATOM 1073 N N . LYS A 1 131 ? -11.218 0.138 14.484 1.00 92.69 131 LYS A N 1
ATOM 1074 C CA . LYS A 1 131 ? -10.893 -1.198 13.993 1.00 92.69 131 LYS A CA 1
ATOM 1075 C C . LYS A 1 131 ? -11.258 -1.350 12.525 1.00 92.69 131 LYS A C 1
ATOM 1077 O O . LYS A 1 131 ? -12.370 -1.037 12.107 1.00 92.69 131 LYS A O 1
ATOM 1082 N N . ILE A 1 132 ? -10.324 -1.911 11.769 1.00 93.88 132 ILE A N 1
ATOM 1083 C CA . ILE A 1 132 ? -10.502 -2.258 10.363 1.00 93.88 132 ILE A CA 1
ATOM 1084 C C . ILE A 1 132 ? -10.087 -3.717 10.177 1.00 93.88 132 ILE A C 1
ATOM 1086 O O . ILE A 1 132 ? -9.022 -4.134 10.633 1.00 93.88 132 ILE A O 1
ATOM 1090 N N . VAL A 1 133 ? -10.929 -4.505 9.515 1.00 90.62 133 VAL A N 1
ATOM 1091 C CA . VAL A 1 133 ? -10.638 -5.893 9.142 1.00 90.62 133 VAL A CA 1
ATOM 1092 C C . VAL A 1 133 ? -10.695 -5.999 7.627 1.00 90.62 133 VAL A C 1
ATOM 1094 O O . VAL A 1 133 ? -11.725 -5.723 7.012 1.00 90.62 133 VAL A O 1
ATOM 1097 N N . LEU A 1 134 ? -9.579 -6.404 7.031 1.00 91.00 134 LEU A N 1
ATOM 1098 C CA . LEU A 1 134 ? -9.387 -6.487 5.590 1.00 91.00 134 LEU A CA 1
ATOM 1099 C C . LEU A 1 134 ? -9.053 -7.919 5.182 1.00 91.00 134 LEU A C 1
ATOM 1101 O O . LEU A 1 134 ? -8.300 -8.607 5.873 1.00 91.00 134 LEU A O 1
ATOM 1105 N N . GLN A 1 135 ? -9.536 -8.320 4.013 1.00 85.56 135 GLN A N 1
ATOM 1106 C CA . GLN A 1 135 ? -8.912 -9.372 3.224 1.00 85.56 135 GLN A CA 1
ATOM 1107 C C . GLN A 1 135 ? -7.999 -8.697 2.204 1.00 85.56 135 GLN A C 1
ATOM 1109 O O . GLN A 1 135 ? -8.433 -7.821 1.450 1.00 85.56 135 GLN A O 1
ATOM 1114 N N . VAL A 1 136 ? -6.726 -9.077 2.204 1.00 85.56 136 VAL A N 1
ATOM 1115 C CA . VAL A 1 136 ? -5.715 -8.484 1.333 1.00 85.56 136 VAL A CA 1
ATOM 1116 C C . VAL A 1 136 ? -4.995 -9.547 0.523 1.00 85.56 136 VAL A C 1
ATOM 1118 O O . VAL A 1 136 ? -4.778 -10.669 0.983 1.00 85.56 136 VAL A O 1
ATOM 1121 N N . ILE A 1 137 ? -4.597 -9.161 -0.681 1.00 78.44 137 ILE A N 1
ATOM 1122 C CA . ILE A 1 137 ? -3.723 -9.930 -1.555 1.00 78.44 137 ILE A CA 1
ATOM 1123 C C . ILE A 1 137 ? -2.294 -9.445 -1.310 1.00 78.44 137 ILE A C 1
ATOM 1125 O O . ILE A 1 137 ? -1.924 -8.359 -1.762 1.00 78.44 137 ILE A O 1
ATOM 1129 N N . ASP A 1 138 ? -1.507 -10.220 -0.563 1.00 70.12 138 ASP A N 1
ATOM 1130 C CA . ASP A 1 138 ? -0.124 -9.882 -0.219 1.00 70.12 138 ASP A CA 1
ATOM 1131 C C . ASP A 1 138 ? 0.763 -10.019 -1.462 1.00 70.12 138 ASP A C 1
ATOM 1133 O O . ASP A 1 138 ? 0.959 -11.106 -2.015 1.00 70.12 138 ASP A O 1
ATOM 1137 N N . ALA A 1 139 ? 1.300 -8.883 -1.898 1.00 58.75 139 ALA A N 1
ATOM 1138 C CA . ALA A 1 139 ? 2.233 -8.781 -3.002 1.00 58.75 139 ALA A CA 1
ATOM 1139 C C . ALA A 1 139 ? 3.679 -8.669 -2.481 1.00 58.75 139 ALA A C 1
ATOM 1141 O O . ALA A 1 139 ? 4.489 -7.932 -3.043 1.00 58.75 139 ALA A O 1
ATOM 1142 N N . SER A 1 140 ? 4.053 -9.413 -1.436 1.00 53.22 140 SER A N 1
ATOM 1143 C CA . SER A 1 140 ? 5.436 -9.528 -0.965 1.00 53.22 140 SER A CA 1
ATOM 1144 C C . SER A 1 140 ? 6.052 -10.902 -1.250 1.00 53.22 140 SER A C 1
ATOM 1146 O O . SER A 1 140 ? 5.466 -11.962 -1.029 1.00 53.22 140 SER A O 1
ATOM 1148 N N . SER A 1 141 ? 7.301 -10.888 -1.729 1.00 41.59 141 SER A N 1
ATOM 1149 C CA . SER A 1 141 ? 8.063 -12.075 -2.164 1.00 41.59 141 SER A CA 1
ATOM 1150 C C . SER A 1 141 ? 8.340 -13.088 -1.048 1.00 41.59 141 SER A C 1
ATOM 1152 O O . SER A 1 141 ? 8.773 -14.213 -1.315 1.00 41.59 141 SER A O 1
ATOM 1154 N N . ARG A 1 142 ? 8.088 -12.698 0.208 1.00 43.25 142 ARG A N 1
ATOM 1155 C CA . ARG A 1 142 ? 8.331 -13.510 1.402 1.00 43.25 142 ARG A CA 1
ATOM 1156 C C . ARG A 1 142 ? 7.240 -14.546 1.656 1.00 43.25 142 ARG A C 1
ATOM 1158 O O . ARG A 1 142 ? 7.492 -15.497 2.392 1.00 43.25 142 ARG A O 1
ATOM 1165 N N . VAL A 1 143 ? 6.074 -14.435 1.018 1.00 42.41 143 VAL A N 1
ATOM 1166 C CA . VAL A 1 143 ? 4.982 -15.408 1.171 1.00 42.41 143 VAL A CA 1
ATOM 1167 C C . VAL A 1 143 ? 5.019 -16.438 0.041 1.00 42.41 143 VAL A C 1
ATOM 1169 O O . VAL A 1 143 ? 4.047 -16.670 -0.674 1.00 42.41 143 VAL A O 1
ATOM 1172 N N . LYS A 1 144 ? 6.158 -17.125 -0.121 1.00 39.66 144 LYS A N 1
ATOM 1173 C CA . LYS A 1 144 ? 6.158 -18.410 -0.832 1.00 39.66 144 LYS A CA 1
ATOM 1174 C C . LYS A 1 144 ? 5.318 -19.398 -0.013 1.00 39.66 144 LYS A C 1
ATOM 1176 O O . LYS A 1 144 ? 5.818 -20.009 0.924 1.00 39.66 144 LYS A O 1
ATOM 1181 N N . GLY A 1 145 ? 4.046 -19.560 -0.379 1.00 35.62 145 GLY A N 1
ATOM 1182 C CA . GLY A 1 145 ? 3.265 -20.749 -0.028 1.00 35.62 145 GLY A CA 1
ATOM 1183 C C . GLY A 1 145 ? 2.302 -20.652 1.156 1.00 35.62 145 GLY A C 1
ATOM 1184 O O . GLY A 1 145 ? 2.126 -21.651 1.849 1.00 35.62 145 GLY A O 1
ATOM 1185 N N . ARG A 1 146 ? 1.626 -19.521 1.384 1.00 35.66 146 ARG A N 1
ATOM 1186 C CA . ARG A 1 146 ? 0.439 -19.510 2.259 1.00 35.66 146 ARG A CA 1
ATOM 1187 C C . ARG A 1 146 ? -0.734 -18.846 1.549 1.00 35.66 146 ARG A C 1
ATOM 1189 O O . ARG A 1 146 ? -0.767 -17.634 1.402 1.00 35.66 146 ARG A O 1
ATOM 1196 N N . CYS A 1 147 ? -1.679 -19.669 1.107 1.00 35.72 147 CYS A N 1
ATOM 1197 C CA . CYS A 1 147 ? -3.024 -19.230 0.761 1.00 35.72 147 CYS A CA 1
ATOM 1198 C C . CYS A 1 147 ? -3.940 -19.642 1.902 1.00 35.72 147 CYS A C 1
ATOM 1200 O O . CYS A 1 147 ? -3.976 -20.824 2.254 1.00 35.72 147 CYS A O 1
ATOM 1202 N N . PHE A 1 148 ? -4.678 -18.687 2.455 1.00 36.97 148 PHE A N 1
ATOM 1203 C CA . PHE A 1 148 ? -5.819 -18.984 3.302 1.00 36.97 148 PHE A CA 1
ATOM 1204 C C . PHE A 1 148 ? -7.079 -18.481 2.604 1.00 36.97 148 PHE A C 1
ATOM 1206 O O . PHE A 1 148 ? -7.212 -17.295 2.318 1.00 36.97 148 PHE A O 1
ATOM 1213 N N . ASP A 1 149 ? -7.967 -19.417 2.285 1.00 38.00 149 ASP A N 1
ATOM 1214 C CA . ASP A 1 149 ? -9.316 -19.150 1.800 1.00 38.00 149 ASP A CA 1
ATOM 1215 C C . ASP A 1 149 ? -10.283 -19.588 2.912 1.00 38.00 149 ASP A C 1
ATOM 1217 O O . ASP A 1 149 ? -10.503 -20.791 3.075 1.00 38.00 149 ASP A O 1
ATOM 1221 N N . PRO A 1 150 ? -10.835 -18.662 3.715 1.00 36.69 150 PRO A N 1
ATOM 1222 C CA . PRO A 1 150 ? -11.803 -19.010 4.753 1.00 36.69 150 PRO A CA 1
ATOM 1223 C C . PRO A 1 150 ? -13.202 -19.300 4.207 1.00 36.69 150 PRO A C 1
ATOM 1225 O O . PRO A 1 150 ? -14.093 -19.639 4.983 1.00 36.69 150 PRO A O 1
ATOM 1228 N N . SER A 1 151 ? -13.418 -19.177 2.896 1.00 36.84 151 SER A N 1
ATOM 1229 C CA . SER A 1 151 ? -14.729 -19.311 2.262 1.00 36.84 151 SER A CA 1
ATOM 1230 C C . SER A 1 151 ? -14.916 -20.588 1.434 1.00 36.84 151 SER A C 1
ATOM 1232 O O . SER A 1 151 ? -16.049 -20.907 1.071 1.00 36.84 151 SER A O 1
ATOM 1234 N N . ASN A 1 152 ? -13.875 -21.391 1.177 1.00 38.56 152 ASN A N 1
ATOM 1235 C CA . ASN A 1 152 ? -14.041 -22.578 0.334 1.00 38.56 152 ASN A CA 1
ATOM 1236 C C . ASN A 1 152 ? -14.573 -23.829 1.045 1.00 38.56 152 ASN A C 1
ATOM 1238 O O . ASN A 1 152 ? -13.826 -24.617 1.632 1.00 38.56 152 ASN A O 1
ATOM 1242 N N . LYS A 1 153 ? -15.851 -24.126 0.792 1.00 36.69 153 LYS A N 1
ATOM 1243 C CA . LYS A 1 153 ? -16.247 -25.482 0.396 1.00 36.69 153 LYS A CA 1
ATOM 1244 C C . LYS A 1 153 ? -16.018 -25.621 -1.115 1.00 36.69 153 LYS A C 1
ATOM 1246 O O . LYS A 1 153 ? -16.815 -25.134 -1.903 1.00 36.69 153 LYS A O 1
ATOM 1251 N N . SER A 1 154 ? -14.938 -26.322 -1.469 1.00 33.56 154 SER A N 1
ATOM 1252 C CA . SER A 1 154 ? -14.650 -26.916 -2.787 1.00 33.56 154 SER A CA 1
ATOM 1253 C C . SER A 1 154 ? -14.753 -26.009 -4.027 1.00 33.56 154 SER A C 1
ATOM 1255 O O . SER A 1 154 ? -15.814 -25.948 -4.640 1.00 33.56 154 SER A O 1
ATOM 1257 N N . ASN A 1 155 ? -13.628 -25.409 -4.451 1.00 30.39 155 ASN A N 1
ATOM 1258 C CA . ASN A 1 155 ? -13.099 -25.382 -5.835 1.00 30.39 155 ASN A CA 1
ATOM 1259 C C . ASN A 1 155 ? -12.013 -24.305 -6.084 1.00 30.39 155 ASN A C 1
ATOM 1261 O O . ASN A 1 155 ? -11.971 -23.711 -7.158 1.00 30.39 155 ASN A O 1
ATOM 1265 N N . VAL A 1 156 ? -11.076 -24.070 -5.156 1.00 32.75 156 VAL A N 1
ATOM 1266 C CA . VAL A 1 156 ? -9.837 -23.332 -5.491 1.00 32.75 156 VAL A CA 1
ATOM 1267 C C . VAL A 1 156 ? -8.714 -24.322 -5.834 1.00 32.75 156 VAL A C 1
ATOM 1269 O O . VAL A 1 156 ? -8.439 -25.242 -5.053 1.00 32.75 156 VAL A O 1
ATOM 1272 N N . PRO A 1 157 ? -8.069 -24.192 -7.009 1.00 34.62 157 PRO A N 1
ATOM 1273 C CA . PRO A 1 157 ? -7.073 -25.150 -7.468 1.00 34.62 157 PRO A CA 1
ATOM 1274 C C . PRO A 1 157 ? -5.799 -25.090 -6.616 1.00 34.62 157 PRO A C 1
ATOM 1276 O O . PRO A 1 157 ? -5.127 -24.066 -6.523 1.00 34.62 157 PRO A O 1
ATOM 1279 N N . LYS A 1 158 ? -5.422 -26.236 -6.038 1.00 37.94 158 LYS A N 1
ATOM 1280 C CA . LYS A 1 158 ? -4.118 -26.455 -5.399 1.00 37.94 158 LYS A CA 1
ATOM 1281 C C . LYS A 1 158 ? -3.023 -26.528 -6.477 1.00 37.94 158 LYS A C 1
ATOM 1283 O O . LYS A 1 158 ? -2.841 -27.584 -7.079 1.00 37.94 158 LYS A O 1
ATOM 1288 N N . LYS A 1 159 ? -2.288 -25.439 -6.727 1.00 35.31 159 LYS A N 1
ATOM 1289 C CA . LYS A 1 159 ? -1.035 -25.435 -7.517 1.00 35.31 159 LYS A CA 1
ATOM 1290 C C . LYS A 1 159 ? -0.022 -24.413 -6.969 1.00 35.31 159 LYS A C 1
ATOM 1292 O O . LYS A 1 159 ? -0.437 -23.454 -6.333 1.00 35.31 159 LYS A O 1
ATOM 1297 N N . PRO A 1 160 ? 1.294 -24.602 -7.182 1.00 35.38 160 PRO A N 1
ATOM 1298 C CA . PRO A 1 160 ? 2.321 -23.652 -6.758 1.00 35.38 160 PRO A CA 1
ATOM 1299 C C . PRO A 1 160 ? 2.341 -22.432 -7.699 1.00 35.38 160 PRO A C 1
ATOM 1301 O O . PRO A 1 160 ? 2.215 -22.587 -8.909 1.00 35.38 160 PRO A O 1
ATOM 1304 N N . GLY A 1 161 ? 2.488 -21.224 -7.140 1.00 40.75 161 GLY A N 1
ATOM 1305 C CA . GLY A 1 161 ? 2.390 -19.944 -7.872 1.00 40.75 161 GLY A CA 1
ATOM 1306 C C . GLY A 1 161 ? 1.185 -19.076 -7.479 1.00 40.75 161 GLY A C 1
ATOM 1307 O O . GLY A 1 161 ? 0.833 -18.142 -8.189 1.00 40.75 161 GLY A O 1
ATOM 1308 N N . THR A 1 162 ? 0.531 -19.405 -6.369 1.00 45.94 162 THR A N 1
ATOM 1309 C CA . THR A 1 162 ? -0.742 -18.833 -5.935 1.00 45.94 162 THR A CA 1
ATOM 1310 C C . THR A 1 162 ? -0.598 -17.482 -5.243 1.00 45.94 162 THR A C 1
ATOM 1312 O O . THR A 1 162 ? 0.213 -17.315 -4.334 1.00 45.94 162 THR A O 1
ATOM 1315 N N . VAL A 1 163 ? -1.453 -16.548 -5.657 1.00 51.75 163 VAL A N 1
ATOM 1316 C CA . VAL A 1 163 ? -1.729 -15.273 -4.990 1.00 51.75 163 VAL A CA 1
ATOM 1317 C C . VAL A 1 163 ? -2.012 -15.522 -3.501 1.00 51.75 163 VAL A C 1
ATOM 1319 O O . VAL A 1 163 ? -2.884 -16.324 -3.156 1.00 51.75 163 VAL A O 1
ATOM 1322 N N . ALA A 1 164 ? -1.247 -14.887 -2.612 1.00 62.94 164 ALA A N 1
ATOM 1323 C CA . ALA A 1 164 ? -1.372 -15.083 -1.172 1.00 62.94 164 ALA A CA 1
ATOM 1324 C C . ALA A 1 164 ? -2.461 -14.165 -0.604 1.00 62.94 164 ALA A C 1
ATOM 1326 O O . ALA A 1 164 ? -2.283 -12.953 -0.526 1.00 62.94 164 ALA A O 1
ATOM 1327 N N . TYR A 1 165 ? -3.583 -14.749 -0.189 1.00 67.75 165 TYR A N 1
ATOM 1328 C CA . TYR A 1 165 ? -4.618 -14.036 0.558 1.00 67.75 165 TYR A CA 1
ATOM 1329 C C . TYR A 1 165 ? -4.306 -14.068 2.050 1.00 67.75 165 TYR A C 1
ATOM 1331 O O . TYR A 1 165 ? -3.892 -15.102 2.582 1.00 67.75 165 TYR A O 1
ATOM 1339 N N . SER A 1 166 ? -4.509 -12.940 2.723 1.00 74.81 166 SER A N 1
ATOM 1340 C CA . SER A 1 166 ? -4.340 -12.804 4.167 1.00 74.81 166 SER A CA 1
ATOM 1341 C C . SER A 1 166 ? -5.453 -11.961 4.778 1.00 74.81 166 SER A C 1
ATOM 1343 O O . SER A 1 166 ? -5.883 -10.968 4.195 1.00 74.81 166 SER A O 1
ATOM 1345 N N . PHE A 1 167 ? -5.876 -12.331 5.986 1.00 82.38 167 PHE A N 1
ATOM 1346 C CA . PHE A 1 167 ? -6.794 -11.534 6.797 1.00 82.38 167 PHE A CA 1
ATOM 1347 C C . PHE A 1 167 ? -5.978 -10.657 7.731 1.00 82.38 167 PHE A C 1
ATOM 1349 O O . PHE A 1 167 ? -5.206 -11.161 8.552 1.00 82.38 167 PHE A O 1
ATOM 1356 N N . LEU A 1 168 ? -6.138 -9.347 7.584 1.00 88.38 168 LEU A N 1
ATOM 1357 C CA . LEU A 1 168 ? -5.442 -8.332 8.355 1.00 88.38 168 LEU A CA 1
ATOM 1358 C C . LEU A 1 168 ? -6.446 -7.610 9.248 1.00 88.38 168 LEU A C 1
ATOM 1360 O O . LEU A 1 168 ? -7.355 -6.938 8.769 1.00 88.38 168 LEU A O 1
ATOM 1364 N N . THR A 1 169 ? -6.258 -7.729 10.558 1.00 91.44 169 THR A N 1
ATOM 1365 C CA . THR A 1 169 ? -6.958 -6.901 11.543 1.00 91.44 169 THR A CA 1
ATOM 1366 C C . THR A 1 169 ? -6.052 -5.760 11.978 1.00 91.44 169 THR A C 1
ATOM 1368 O O . THR A 1 169 ? -4.951 -6.005 12.473 1.00 91.44 169 THR A O 1
ATOM 1371 N N . LEU A 1 170 ? -6.532 -4.531 11.845 1.00 93.56 170 LEU A N 1
ATOM 1372 C CA . LEU A 1 170 ? -5.898 -3.308 12.318 1.00 93.56 170 LEU A CA 1
ATOM 1373 C C . LEU A 1 170 ? -6.746 -2.735 13.453 1.00 93.56 170 LEU A C 1
ATOM 1375 O O . LEU A 1 170 ? -7.925 -2.461 13.259 1.00 93.56 170 LEU A O 1
ATOM 1379 N N . ASN A 1 171 ? -6.154 -2.547 14.630 1.00 94.50 171 ASN A N 1
ATOM 1380 C CA . ASN A 1 171 ? -6.784 -1.810 15.728 1.00 94.50 171 ASN A CA 1
ATOM 1381 C C . ASN A 1 171 ? -6.004 -0.517 15.945 1.00 94.50 171 ASN A C 1
ATOM 1383 O O . ASN A 1 171 ? -4.779 -0.566 16.088 1.00 94.50 171 ASN A O 1
ATOM 1387 N N . PHE A 1 172 ? -6.694 0.618 15.929 1.00 93.38 172 PHE A N 1
ATOM 1388 C CA . PHE A 1 172 ? -6.077 1.926 16.097 1.00 93.38 172 PHE A CA 1
ATOM 1389 C C . PHE A 1 172 ? -5.428 2.003 17.479 1.00 93.38 172 PHE A C 1
ATOM 1391 O O . PHE A 1 172 ? -6.058 1.665 18.483 1.00 93.38 172 PHE A O 1
ATOM 1398 N N . LEU A 1 173 ? -4.159 2.404 17.518 1.00 91.69 173 LEU A N 1
ATOM 1399 C CA . LEU A 1 173 ? -3.418 2.585 18.760 1.00 91.69 173 LEU A CA 1
ATOM 1400 C C . LEU A 1 173 ? -3.345 4.073 19.099 1.00 91.69 173 LEU A C 1
ATOM 1402 O O . LEU A 1 173 ? -3.905 4.517 20.095 1.00 91.69 173 LEU A O 1
ATOM 1406 N N . GLU A 1 174 ? -2.663 4.834 18.247 1.00 91.06 174 GLU A N 1
ATOM 1407 C CA . GLU A 1 174 ? -2.411 6.254 18.448 1.00 91.06 174 GLU A CA 1
ATOM 1408 C C . GLU A 1 174 ? -2.023 6.944 17.135 1.00 91.06 174 GLU A C 1
ATOM 1410 O O . GLU A 1 174 ? -1.847 6.309 16.089 1.00 91.06 174 GLU A O 1
ATOM 1415 N N . LYS A 1 175 ? -1.876 8.268 17.195 1.00 87.12 175 LYS A N 1
ATOM 1416 C CA . LYS A 1 175 ? -1.371 9.092 16.100 1.00 87.12 175 LYS A CA 1
ATOM 1417 C C . LYS A 1 175 ? -0.118 9.828 16.569 1.00 87.12 175 LYS A C 1
ATOM 1419 O O . LYS A 1 175 ? -0.188 10.576 17.541 1.00 87.12 175 LYS A O 1
ATOM 1424 N N . ILE A 1 176 ? 0.995 9.649 15.859 1.00 81.19 176 ILE A N 1
ATOM 1425 C CA . ILE A 1 176 ? 2.253 10.362 16.106 1.00 81.19 176 ILE A CA 1
ATOM 1426 C C . ILE A 1 176 ? 2.524 11.271 14.909 1.00 81.19 176 ILE A C 1
ATOM 1428 O O . ILE A 1 176 ? 2.764 10.806 13.794 1.00 81.19 176 ILE A O 1
ATOM 1432 N N . GLY A 1 177 ? 2.442 12.586 15.127 1.00 81.19 177 GLY A N 1
ATOM 1433 C CA . GLY A 1 177 ? 2.482 13.559 14.036 1.00 81.19 177 GLY A CA 1
ATOM 1434 C C . GLY A 1 177 ? 1.340 13.316 13.045 1.00 81.19 177 GLY A C 1
ATOM 1435 O O . GLY A 1 177 ? 0.169 13.363 13.417 1.00 81.19 177 GLY A O 1
ATOM 1436 N N . GLU A 1 178 ? 1.674 13.037 11.786 1.00 75.88 178 GLU A N 1
ATOM 1437 C CA . GLU A 1 178 ? 0.705 12.742 10.718 1.00 75.88 178 GLU A CA 1
ATOM 1438 C C . GLU A 1 178 ? 0.468 11.236 10.505 1.00 75.88 178 GLU A C 1
ATOM 1440 O O . GLU A 1 178 ? -0.444 10.847 9.774 1.00 75.88 178 GLU A O 1
ATOM 1445 N N . GLN A 1 179 ? 1.238 10.377 11.178 1.00 78.44 179 GLN A N 1
ATOM 1446 C CA . GLN A 1 179 ? 1.174 8.928 11.013 1.00 78.44 179 GLN A CA 1
ATOM 1447 C C . GLN A 1 179 ? 0.225 8.290 12.027 1.00 78.44 179 GLN A C 1
ATOM 1449 O O . GLN A 1 179 ? 0.247 8.612 13.216 1.00 78.44 179 GLN A O 1
ATOM 1454 N N . THR A 1 180 ? -0.600 7.355 11.561 1.00 85.94 180 THR A N 1
ATOM 1455 C CA . THR A 1 180 ? -1.435 6.515 12.424 1.00 85.94 180 THR A CA 1
ATOM 1456 C C . THR A 1 180 ? -0.731 5.191 12.687 1.00 85.94 180 THR A C 1
ATOM 1458 O O . THR A 1 180 ? -0.222 4.549 11.764 1.00 85.94 180 THR A O 1
ATOM 1461 N N . ILE A 1 181 ? -0.695 4.793 13.955 1.00 90.06 181 ILE A N 1
ATOM 1462 C CA . ILE A 1 181 ? -0.084 3.548 14.409 1.00 90.06 181 ILE A CA 1
ATOM 1463 C C . ILE A 1 181 ? -1.191 2.553 14.717 1.00 90.06 181 ILE A C 1
ATOM 1465 O O . ILE A 1 181 ? -2.163 2.851 15.417 1.00 90.06 181 ILE A O 1
ATOM 1469 N N . TRP A 1 182 ? -1.016 1.345 14.199 1.00 92.81 182 TRP A N 1
ATOM 1470 C CA . TRP A 1 182 ? -1.999 0.282 14.258 1.00 92.81 182 TRP A CA 1
ATOM 1471 C C . TRP A 1 182 ? -1.410 -0.953 14.909 1.00 92.81 182 TRP A C 1
ATOM 1473 O O . TRP A 1 182 ? -0.368 -1.464 14.496 1.00 92.81 182 TRP A O 1
ATOM 1483 N N . LYS A 1 183 ? -2.132 -1.497 15.885 1.00 93.25 183 LYS A N 1
ATOM 1484 C CA . LYS A 1 183 ? -1.906 -2.852 16.370 1.00 93.25 183 LYS A CA 1
ATOM 1485 C C . LYS A 1 183 ? -2.468 -3.826 15.336 1.00 93.25 183 LYS A C 1
ATOM 1487 O O . LYS A 1 183 ? -3.680 -4.051 15.263 1.00 93.25 183 LYS A O 1
ATOM 1492 N N . ALA A 1 184 ? -1.571 -4.377 14.533 1.00 90.06 184 ALA A N 1
ATOM 1493 C CA . ALA A 1 184 ? -1.868 -5.230 13.400 1.00 90.06 184 ALA A CA 1
ATOM 1494 C C . ALA A 1 184 ? -1.723 -6.712 13.752 1.00 90.06 184 ALA A C 1
ATOM 1496 O O . ALA A 1 184 ? -0.752 -7.136 14.384 1.00 90.06 184 ALA A O 1
ATOM 1497 N N . ARG A 1 185 ? -2.670 -7.527 13.295 1.00 86.25 185 ARG A N 1
ATOM 1498 C CA . ARG A 1 185 ? -2.613 -8.983 13.413 1.00 86.25 185 ARG A CA 1
ATOM 1499 C C . ARG A 1 185 ? -3.040 -9.618 12.100 1.00 86.25 185 ARG A C 1
ATOM 1501 O O . ARG A 1 185 ? -4.185 -9.458 11.684 1.00 86.25 185 ARG A O 1
ATOM 1508 N N . PHE A 1 186 ? -2.126 -10.370 11.497 1.00 81.81 186 PHE A N 1
ATOM 1509 C CA . PHE A 1 186 ? -2.476 -11.321 10.450 1.00 81.81 186 PHE A CA 1
ATOM 1510 C C . PHE A 1 186 ? -2.963 -12.622 11.093 1.00 81.81 186 PHE A C 1
ATOM 1512 O O . PHE A 1 186 ? -2.448 -13.034 12.139 1.00 81.81 186 PHE A O 1
ATOM 1519 N N . GLU A 1 187 ? -3.952 -13.271 10.485 1.00 65.12 187 GLU A N 1
ATOM 1520 C CA . GLU A 1 187 ? -4.432 -14.583 10.922 1.00 65.12 187 GLU A CA 1
ATOM 1521 C C . GLU A 1 187 ? -3.239 -15.560 10.991 1.00 65.12 187 GLU A C 1
ATOM 1523 O O . GLU A 1 187 ? -2.549 -15.786 10.002 1.00 65.12 187 GLU A O 1
ATOM 1528 N N . GLN A 1 188 ? -2.939 -16.083 12.188 1.00 65.06 188 GLN A N 1
ATOM 1529 C CA . GLN A 1 188 ? -1.784 -16.957 12.494 1.00 65.06 188 GLN A CA 1
ATOM 1530 C C . GLN A 1 188 ? -0.392 -16.300 12.581 1.00 65.06 188 GLN A C 1
ATOM 1532 O O . GLN A 1 188 ? 0.617 -17.008 12.611 1.00 65.06 188 GLN A O 1
ATOM 1537 N N . GLN A 1 189 ? -0.299 -14.974 12.676 1.00 72.38 189 GLN A N 1
ATOM 1538 C CA . GLN A 1 189 ? 0.966 -14.298 12.981 1.00 72.38 189 GLN A CA 1
ATOM 1539 C C . GLN A 1 189 ? 0.923 -13.586 14.333 1.00 72.38 189 GLN 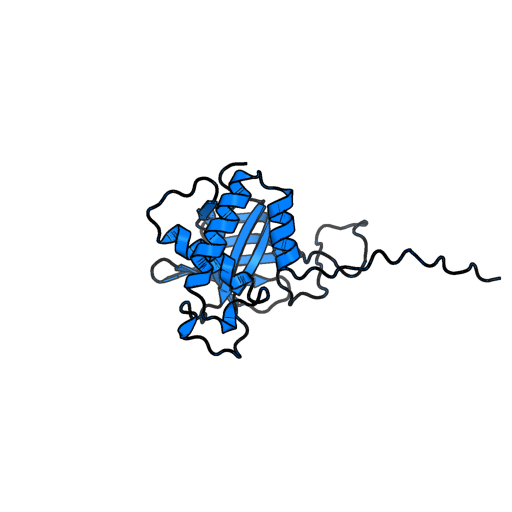A C 1
ATOM 1541 O O . GLN A 1 189 ? -0.140 -13.304 14.896 1.00 72.38 189 GLN A O 1
ATOM 1546 N N . TYR A 1 190 ? 2.116 -13.297 14.851 1.00 75.94 190 TYR A N 1
ATOM 1547 C CA . TYR A 1 190 ? 2.284 -12.437 16.013 1.00 75.94 190 TYR A CA 1
ATOM 1548 C C . TYR A 1 190 ? 1.774 -11.027 15.718 1.00 75.94 190 TYR A C 1
ATOM 1550 O O . TYR A 1 190 ? 1.758 -10.571 14.572 1.00 75.94 190 TYR A O 1
ATOM 1558 N N . THR A 1 191 ? 1.362 -10.342 16.782 1.00 86.12 191 THR A N 1
ATOM 1559 C CA . THR A 1 191 ? 0.974 -8.934 16.698 1.00 86.12 191 THR A CA 1
ATOM 1560 C C . THR A 1 191 ? 2.174 -8.102 16.258 1.00 86.12 191 THR A C 1
ATOM 1562 O O . THR A 1 191 ? 3.270 -8.275 16.788 1.00 86.12 191 THR A O 1
ATOM 1565 N N . LYS A 1 192 ? 1.945 -7.185 15.321 1.00 87.19 192 LYS A N 1
ATOM 1566 C CA . LYS A 1 192 ? 2.904 -6.175 14.875 1.00 87.19 192 LYS A CA 1
ATOM 1567 C C . LYS A 1 192 ? 2.324 -4.784 15.098 1.00 87.19 192 LYS A C 1
ATOM 1569 O O . LYS A 1 192 ? 1.107 -4.629 15.180 1.00 87.19 192 LYS A O 1
ATOM 1574 N N . TYR A 1 193 ? 3.190 -3.786 15.167 1.00 89.62 193 TYR A N 1
ATOM 1575 C CA . TYR A 1 193 ? 2.790 -2.383 15.176 1.00 89.62 193 TYR A CA 1
ATOM 1576 C C . TYR A 1 193 ? 3.170 -1.788 13.836 1.00 89.62 193 TYR A C 1
ATOM 1578 O O . TYR A 1 193 ? 4.340 -1.834 13.457 1.00 89.62 193 TYR A O 1
ATOM 1586 N N . LEU A 1 194 ? 2.162 -1.330 13.099 1.00 88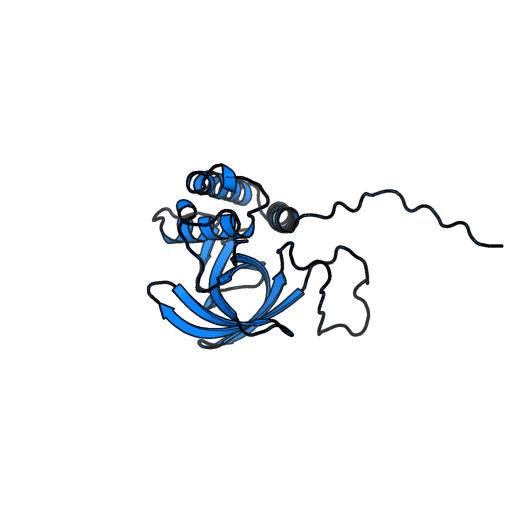.94 194 LEU A N 1
ATOM 1587 C CA . LEU A 1 194 ? 2.331 -0.886 11.727 1.00 88.94 194 LEU A CA 1
ATOM 1588 C C . LEU A 1 194 ? 1.856 0.550 11.553 1.00 88.94 194 LEU A C 1
ATOM 1590 O O . LEU A 1 194 ? 0.816 0.932 12.090 1.00 88.94 194 LEU A O 1
ATOM 1594 N N . THR A 1 195 ? 2.570 1.310 10.735 1.00 88.88 195 THR A N 1
ATOM 1595 C CA . THR A 1 195 ? 1.997 2.468 10.050 1.00 88.88 195 THR A CA 1
ATOM 1596 C C . THR A 1 195 ? 1.381 2.001 8.738 1.00 88.88 195 THR A C 1
ATOM 1598 O O . THR A 1 195 ? 1.843 1.034 8.124 1.00 88.88 195 THR A O 1
ATOM 1601 N N . VAL A 1 196 ? 0.288 2.644 8.327 1.00 89.50 196 VAL A N 1
ATOM 1602 C CA . VAL A 1 196 ? -0.487 2.232 7.153 1.00 89.50 196 VAL A CA 1
ATOM 1603 C C . VAL A 1 196 ? -0.788 3.441 6.277 1.00 89.50 196 VAL A C 1
ATOM 1605 O O . VAL A 1 196 ? -1.161 4.509 6.761 1.00 89.50 196 VAL A O 1
ATOM 1608 N N . GLN A 1 197 ? -0.637 3.264 4.970 1.00 88.62 197 GLN A N 1
ATOM 1609 C CA . GLN A 1 197 ? -0.987 4.236 3.944 1.00 88.62 197 GLN A CA 1
ATOM 1610 C C . GLN A 1 197 ? -1.778 3.538 2.838 1.00 88.62 197 GLN A C 1
ATOM 1612 O O . GLN A 1 197 ? -1.607 2.343 2.596 1.00 88.62 197 GLN A O 1
ATOM 1617 N N . VAL A 1 198 ? -2.639 4.291 2.156 1.00 91.50 198 VAL A N 1
ATOM 1618 C CA . VAL A 1 198 ? -3.429 3.778 1.037 1.00 91.50 198 VAL A CA 1
ATOM 1619 C C . VAL A 1 198 ? -3.147 4.608 -0.203 1.00 91.50 198 VAL A C 1
ATOM 1621 O O . VAL A 1 198 ? -3.213 5.836 -0.151 1.00 91.50 198 VAL A O 1
ATOM 1624 N N . LEU A 1 199 ? -2.851 3.936 -1.313 1.00 91.06 199 LEU A N 1
ATOM 1625 C CA . LEU A 1 199 ? -2.830 4.540 -2.639 1.00 91.06 199 LEU A CA 1
ATOM 1626 C C . LEU A 1 199 ? -4.077 4.126 -3.408 1.00 91.06 199 LEU A C 1
ATOM 1628 O O . LEU A 1 199 ? -4.400 2.938 -3.498 1.00 91.06 199 LEU A O 1
ATOM 1632 N N . ARG A 1 200 ? -4.741 5.116 -4.000 1.00 89.81 200 ARG A N 1
ATOM 1633 C CA . ARG A 1 200 ? -5.916 4.916 -4.843 1.00 89.81 200 ARG A CA 1
ATOM 1634 C C . ARG A 1 200 ? -5.701 5.496 -6.230 1.00 89.81 200 ARG A C 1
ATOM 1636 O O . ARG A 1 200 ? -5.182 6.601 -6.380 1.00 89.81 200 ARG A O 1
ATOM 1643 N N . VAL A 1 201 ? -6.236 4.776 -7.210 1.00 85.75 201 VAL A N 1
ATOM 1644 C CA . VAL A 1 201 ? -6.513 5.294 -8.547 1.00 85.75 201 VAL A CA 1
ATOM 1645 C C . VAL A 1 201 ? -7.861 6.024 -8.512 1.00 85.75 201 VAL A C 1
ATOM 1647 O O . VAL A 1 201 ? -8.897 5.419 -8.239 1.00 85.75 201 VAL A O 1
ATOM 1650 N N . THR A 1 202 ? -7.865 7.339 -8.705 1.00 78.69 202 THR A N 1
ATOM 1651 C CA . THR A 1 202 ? -9.041 8.208 -8.517 1.00 78.69 202 THR A CA 1
ATOM 1652 C C . THR A 1 202 ? -9.944 8.296 -9.745 1.00 78.69 202 THR A C 1
ATOM 1654 O O . THR A 1 202 ? -11.104 8.687 -9.608 1.00 78.69 202 THR A O 1
ATOM 1657 N N . GLN A 1 203 ? -9.435 7.943 -10.929 1.00 69.25 203 GLN A N 1
ATOM 1658 C CA . GLN A 1 203 ? -10.156 7.980 -12.204 1.00 69.25 203 GLN A CA 1
ATOM 1659 C C . GLN A 1 203 ? -9.741 6.776 -13.061 1.00 69.25 203 GLN A C 1
ATOM 1661 O O . GLN A 1 203 ? -8.546 6.575 -13.278 1.00 69.25 203 GLN A O 1
ATOM 1666 N N . PHE A 1 204 ? -10.721 5.998 -13.530 1.00 58.09 204 PHE A N 1
ATOM 1667 C CA . PHE A 1 204 ? -10.537 4.922 -14.511 1.00 58.09 204 PHE A CA 1
ATOM 1668 C C . PHE A 1 204 ? -10.882 5.417 -15.916 1.00 58.09 204 PHE A C 1
ATOM 1670 O O . PHE A 1 204 ? -11.856 6.199 -16.034 1.00 58.09 204 PHE A O 1
#

Foldseek 3Di:
DDDDDPPDDPPPPPLDQLQSVVLVVDVVPDDPVLVVLVVVLLVVLCVQADPLCPPVQLPLLSVVSSLVCQVPDPDDDDFKHKDDPLPDDAFWKKKKAFPPFDNRNVPDDPPDNGRIFIWGFHDWPDHDPFKTKTWTFTSHNPPQDAADDPPDPDDDDDDGSDGHIWIKMWGFDDDDDNWTWTQIDIDPDDTTIMTMMIMGGPDD

pLDDT: mean 70.33, std 19.53, range [28.98, 94.5]

Radius of gyration: 18.64 Å; chains: 1; bounding box: 39×72×42 Å

Secondary structure (DSSP, 8-state):
-PPP-------------HHHHHHHHHHHHS-HHHHHHHHHHHHHHHTTS-GGG-STT-HHHHHHHHHHHHHH--SPPSSEEEE-GGG--TTPEEEEEETT--S-GGGS-TTS---EEEEEEEEEEEEETTEEEEEEEE--TT-TT----TT-SS-----SS--EEEEEEEEEEEEETTEEEEEEEETTS--EEEEEEEEEE---